Protein AF-A0A075I6C5-F1 (afdb_monomer_lite)

Foldseek 3Di:
DDDWDFPWKWAAPPPADPVDGPDDTDTDDDDDPPGDIDTHTPPCPPPFAPQDDDDDPDPVCVVVVVVVSVVVVVVQWAAAPDQFAAEEERHSVLSVVLVVVCVVVVGDYNTGYYAEADLVNLVVLLVSCVVPVLGSEYQYEPYHHDPNNVVSCVVSVHYYQYDPDSVCSVVVSVVVVVVVVVVVVVVVVVPDQKDWDKDFDPPQWPAPPPPTDTDIDTPDIDDDFQDWDDDPVRHIDPHTDDDDPPPDD

Sequence (249 aa):
MIVTKPKALLLPKDLDEMRDPRDKFKPVEHIQAAAGVKIASPDLEGVLPGSTLYATSDNSEIEGFKKSIEDEMQSVFINTETNGVILKCDAIGSLEALTEMLRRQQIPISKADIGHVTRRDVLEAIALKENDRHLGVILAFNVKVLQDAETEAEDNHIRIFNDKIIYSLIDTYTQWVEDDKVGEENSILAELTPVCKFTFLKGFIFRNNNPAVFGIRVDVGNLRQKVPFMNKIGKKLVLYINCNMMAKQ

InterPro domains:
  IPR009000 Translation protein, beta-barrel domain superfamily [SSF50447] (2-55)
  IPR015760 Translation initiation factor IF- 2 [PTHR43381] (2-231)
  IPR023115 Translation initiation factor IF- 2, domain 3 [PF11987] (66-173)
  IPR029459 Elongation factor Tu-type domain [PF14578] (197-237)
  IPR036925 Translation initiation factor IF-2, domain 3 superfamily [G3DSA:3.40.50.10050] (80-188)
  IPR036925 Translation initiation factor IF-2, domain 3 superfamily [SSF52156] (62-179)

Organism: NCBI:txid1456355

pLDDT: mean 86.98, std 11.53, range [29.39, 98.12]

Secondary structure (DSSP, 8-state):
------SEEEEPPTT--SSS-SSPPEEES---SS---EEE-S--TTPPTT------S-GGGHHHHHHHHHHHHHHH-EE-SSS-EEEEESSHHHHHHHHHHHHHTT--EEEEEES-B-HHHHHHHHHHHHH-TTTS-EEEES-PBPHHHHHHHHHTT--EEEESSHHHHHHHHHHHHHHHHHHHHHHHHHHSPPPEEEEEEEEEEEESSSS-EEEEEEEEE-PPTT--EE-TT--EE------------

Radius of gyration: 31.9 Å; chains: 1; bounding box: 67×30×97 Å

Structure (mmCIF, N/CA/C/O backbone):
data_AF-A0A075I6C5-F1
#
_entry.id   AF-A0A075I6C5-F1
#
loop_
_atom_site.group_PDB
_atom_site.id
_atom_site.type_symbol
_atom_site.label_atom_id
_atom_site.label_alt_id
_atom_site.label_comp_id
_atom_site.label_asym_id
_atom_site.label_entity_id
_atom_site.label_seq_id
_atom_site.pdbx_PDB_ins_code
_atom_site.Cartn_x
_atom_site.Cartn_y
_atom_site.Cartn_z
_atom_site.occupancy
_atom_site.B_iso_or_equiv
_atom_site.auth_seq_id
_atom_site.auth_comp_id
_atom_site.auth_asym_id
_atom_site.auth_atom_id
_atom_site.pdbx_PDB_model_num
ATOM 1 N N . MET A 1 1 ? -1.233 -3.399 22.121 1.00 79.00 1 MET A N 1
ATOM 2 C CA . MET A 1 1 ? -2.612 -3.859 22.397 1.00 79.00 1 MET A CA 1
ATOM 3 C C . MET A 1 1 ? -3.247 -2.996 23.467 1.00 79.00 1 MET A C 1
ATOM 5 O O . MET A 1 1 ? -2.561 -2.648 24.419 1.00 79.00 1 MET A O 1
ATOM 9 N N . ILE A 1 2 ? -4.528 -2.663 23.313 1.00 87.81 2 ILE A N 1
ATOM 10 C CA . ILE A 1 2 ? -5.237 -1.727 24.193 1.00 87.81 2 ILE A CA 1
ATOM 11 C C . ILE A 1 2 ? -6.376 -2.467 24.889 1.00 87.81 2 ILE A C 1
ATOM 13 O O . ILE A 1 2 ? -7.172 -3.136 24.237 1.00 87.81 2 ILE A O 1
ATOM 17 N N . VAL A 1 3 ? -6.445 -2.341 26.214 1.00 90.94 3 VAL A N 1
ATOM 18 C CA . VAL A 1 3 ? -7.562 -2.820 27.036 1.00 90.94 3 VAL A CA 1
ATOM 19 C C . VAL A 1 3 ? -8.165 -1.598 27.707 1.00 90.94 3 VAL A C 1
ATOM 21 O O . VAL A 1 3 ? -7.470 -0.873 28.411 1.00 90.94 3 VAL A O 1
ATOM 24 N N . THR A 1 4 ? -9.448 -1.348 27.470 1.00 92.00 4 THR A N 1
ATOM 25 C CA . THR A 1 4 ? -10.131 -0.162 27.991 1.00 92.00 4 THR A CA 1
ATOM 26 C C . THR A 1 4 ? -11.578 -0.486 28.329 1.00 92.00 4 THR A C 1
ATOM 28 O O . THR A 1 4 ? -12.160 -1.432 27.797 1.00 92.00 4 THR A O 1
ATOM 31 N N . LYS A 1 5 ? -12.165 0.307 29.227 1.00 91.00 5 LYS A N 1
ATOM 32 C CA . LYS A 1 5 ? -13.579 0.209 29.582 1.00 91.00 5 LYS A CA 1
ATOM 33 C C . LYS A 1 5 ? -14.351 1.314 28.856 1.00 91.00 5 LYS A C 1
ATOM 35 O O . LYS A 1 5 ? -14.083 2.484 29.137 1.00 91.00 5 LYS A O 1
ATOM 40 N N . PRO A 1 6 ? -15.322 0.978 27.985 1.00 91.94 6 PRO A N 1
ATOM 41 C CA . PRO A 1 6 ? -16.057 1.980 27.225 1.00 91.94 6 PRO A CA 1
ATOM 42 C C . PRO A 1 6 ? -16.807 2.929 28.166 1.00 91.94 6 PRO A C 1
ATOM 44 O O . PRO A 1 6 ? -17.457 2.494 29.118 1.00 91.94 6 PRO A O 1
ATOM 47 N N . LYS A 1 7 ? -16.728 4.235 27.892 1.00 93.81 7 LYS A N 1
ATOM 48 C CA . LYS A 1 7 ? -17.488 5.267 28.617 1.00 93.81 7 LYS A CA 1
ATOM 49 C C . LYS A 1 7 ? -18.897 5.433 28.066 1.00 93.81 7 LYS A C 1
ATOM 51 O O . LYS A 1 7 ? -19.808 5.745 28.824 1.00 93.81 7 LYS A O 1
ATOM 56 N N . ALA A 1 8 ? -19.067 5.261 26.759 1.00 94.31 8 ALA A N 1
ATOM 57 C CA . ALA A 1 8 ? -20.371 5.303 26.115 1.00 94.31 8 ALA A CA 1
ATOM 58 C C . ALA A 1 8 ? -20.397 4.430 24.860 1.00 94.31 8 ALA A C 1
ATOM 60 O O . ALA A 1 8 ? -19.406 4.337 24.129 1.00 94.31 8 ALA A O 1
ATOM 61 N N . LEU A 1 9 ? -21.566 3.852 24.601 1.00 93.88 9 LEU A N 1
ATOM 62 C CA . LEU A 1 9 ? -21.918 3.214 23.342 1.00 93.88 9 LEU A CA 1
ATOM 63 C C . LEU A 1 9 ? -22.941 4.105 22.643 1.00 93.88 9 LEU A C 1
ATOM 65 O O . LEU A 1 9 ? -23.921 4.523 23.258 1.00 93.88 9 LEU A O 1
ATOM 69 N N . LEU A 1 10 ? -22.688 4.438 21.384 1.00 93.44 10 LEU A N 1
ATOM 70 C CA . LEU A 1 10 ? -23.467 5.402 20.620 1.00 93.44 10 LEU A CA 1
ATOM 71 C C . LEU A 1 10 ? -23.978 4.743 19.333 1.00 93.44 10 LEU A C 1
ATOM 73 O O . LEU A 1 10 ? -23.180 4.227 18.548 1.00 93.44 10 LEU A O 1
ATOM 77 N N . LEU A 1 11 ? -25.289 4.796 19.102 1.00 91.44 11 LEU A N 1
ATOM 78 C CA . LEU A 1 11 ? -25.923 4.320 17.869 1.00 91.44 11 LEU A CA 1
ATOM 79 C C . LEU A 1 11 ? -26.377 5.492 16.994 1.00 91.44 11 LEU A C 1
ATOM 81 O O . LEU A 1 11 ? -26.775 6.534 17.535 1.00 91.44 11 LEU A O 1
ATOM 85 N N . PRO A 1 12 ? -26.308 5.358 15.655 1.00 89.56 12 PRO A N 1
ATOM 86 C CA . PRO A 1 12 ? -26.965 6.311 14.773 1.00 89.56 12 PRO A CA 1
ATOM 87 C C . PRO A 1 12 ? -28.477 6.275 15.023 1.00 89.56 12 PRO A C 1
ATOM 89 O O . PRO A 1 12 ? -29.015 5.341 15.624 1.00 89.56 12 PRO A O 1
ATOM 92 N N . LYS A 1 13 ? -29.178 7.317 14.585 1.00 84.75 13 LYS A N 1
ATOM 93 C CA . LYS A 1 13 ? -30.639 7.294 14.578 1.00 84.75 13 LYS A CA 1
ATOM 94 C C . LYS A 1 13 ? -31.121 6.229 13.586 1.00 84.75 13 LYS A C 1
ATOM 96 O O . LYS A 1 13 ? -30.426 5.903 12.628 1.00 84.75 13 LYS A O 1
ATOM 101 N N . ASP A 1 14 ? -32.320 5.705 13.805 1.00 81.25 14 ASP A N 1
ATOM 102 C CA . ASP A 1 14 ? -32.928 4.767 12.865 1.00 81.25 14 ASP A CA 1
ATOM 103 C C . ASP A 1 14 ? -32.955 5.374 11.455 1.00 81.25 14 ASP A C 1
ATOM 105 O O . ASP A 1 14 ? -33.349 6.531 11.284 1.00 81.25 14 ASP A O 1
ATOM 109 N N . LEU A 1 15 ? -32.555 4.571 10.463 1.00 82.12 15 LEU A N 1
ATOM 110 C CA . LEU A 1 15 ? -32.432 4.941 9.045 1.00 82.12 15 LEU A CA 1
ATOM 111 C C . LEU A 1 15 ? -31.292 5.922 8.701 1.00 82.12 15 LEU A C 1
ATOM 113 O O . LEU A 1 15 ? -31.167 6.280 7.530 1.00 82.12 15 LEU A O 1
ATOM 117 N N . ASP A 1 16 ? -30.455 6.323 9.664 1.00 82.56 16 ASP A N 1
ATOM 118 C CA . ASP A 1 16 ? -29.224 7.078 9.398 1.00 82.56 16 ASP A CA 1
ATOM 119 C C . ASP A 1 16 ? -28.037 6.140 9.128 1.00 82.56 16 ASP A C 1
ATOM 121 O O . ASP A 1 16 ? -27.910 5.062 9.716 1.00 82.56 16 ASP A O 1
ATOM 125 N N . GLU A 1 17 ? -27.145 6.568 8.235 1.00 79.88 17 GLU A N 1
ATOM 126 C CA . GLU A 1 17 ? -25.920 5.845 7.887 1.00 79.88 17 GLU A CA 1
ATOM 127 C C . GLU A 1 17 ? -24.750 6.329 8.767 1.00 79.88 17 GLU A C 1
ATOM 129 O O . GLU A 1 17 ? -24.693 7.486 9.180 1.00 79.88 17 GLU A O 1
ATOM 134 N N . MET A 1 18 ? -23.826 5.431 9.126 1.00 80.69 18 MET A N 1
ATOM 135 C CA . MET A 1 18 ? -22.773 5.736 10.106 1.00 80.69 18 MET A CA 1
ATOM 136 C C . MET A 1 18 ? -21.699 6.713 9.613 1.00 80.69 18 MET A C 1
ATOM 138 O O . MET A 1 18 ? -21.102 7.413 10.434 1.00 80.69 18 MET A O 1
ATOM 142 N N . ARG A 1 19 ? -21.390 6.704 8.315 1.00 79.44 19 ARG A N 1
ATOM 143 C CA . ARG A 1 19 ? -20.361 7.527 7.666 1.00 79.44 19 ARG A CA 1
ATOM 144 C C . ARG A 1 19 ? -20.886 8.913 7.296 1.00 79.44 19 ARG A C 1
ATOM 146 O O . ARG A 1 19 ? -20.086 9.843 7.274 1.00 79.44 19 ARG A O 1
ATOM 153 N N . ASP A 1 20 ? -22.190 9.056 7.063 1.00 78.25 20 ASP A N 1
ATOM 154 C CA . ASP A 1 20 ? -22.864 10.343 6.825 1.00 78.25 20 ASP A CA 1
ATOM 155 C C . ASP A 1 20 ? -24.097 10.540 7.737 1.00 78.25 20 ASP A C 1
ATOM 157 O O . ASP A 1 20 ? -25.245 10.516 7.276 1.00 78.25 20 ASP A O 1
ATOM 161 N N . PRO A 1 21 ? -23.886 10.698 9.059 1.00 76.62 21 PRO A N 1
ATOM 162 C CA . PRO A 1 21 ? -24.973 10.851 10.015 1.00 76.62 21 PRO A CA 1
ATOM 163 C C . PRO A 1 21 ? -25.616 12.234 9.872 1.00 76.62 21 PRO A C 1
ATOM 165 O O . PRO A 1 21 ? -24.959 13.265 10.041 1.00 76.62 21 PRO A O 1
ATOM 168 N N . ARG A 1 22 ? -26.925 12.266 9.607 1.00 79.31 22 ARG A N 1
ATOM 169 C CA . ARG A 1 22 ? -27.696 13.515 9.499 1.00 79.31 22 ARG A CA 1
ATOM 170 C C . ARG A 1 22 ? -28.111 14.035 10.867 1.00 79.31 22 ARG A C 1
ATOM 172 O O . ARG A 1 22 ? -28.232 15.244 11.062 1.00 79.31 22 ARG A O 1
ATOM 179 N N . ASP A 1 23 ? -28.318 13.125 11.813 1.00 84.62 23 ASP A N 1
ATOM 180 C CA . ASP A 1 23 ? -28.691 13.409 13.189 1.00 84.62 23 ASP A CA 1
ATOM 181 C C . ASP A 1 23 ? -27.589 13.018 14.191 1.00 84.62 23 ASP A C 1
ATOM 183 O O . ASP A 1 23 ? -26.623 12.309 13.903 1.00 84.62 23 ASP A O 1
ATOM 187 N N . LYS A 1 24 ? -27.733 13.495 15.434 1.00 85.19 24 LYS A N 1
ATOM 188 C CA . LYS A 1 24 ? -26.818 13.137 16.526 1.00 85.19 24 LYS A CA 1
ATOM 189 C C . LYS A 1 24 ? -26.982 11.668 16.920 1.00 85.19 24 LYS A C 1
ATOM 191 O O . LYS A 1 24 ? -28.100 11.184 17.091 1.00 85.19 24 LYS A O 1
ATOM 196 N N . PHE A 1 25 ? -25.855 11.010 17.191 1.00 90.44 25 PHE A N 1
ATOM 197 C CA . PHE A 1 25 ? -25.841 9.674 17.781 1.00 90.44 25 PHE A CA 1
ATOM 198 C C . PHE A 1 25 ? -26.495 9.663 19.167 1.00 90.44 25 PHE A C 1
ATOM 200 O O . PHE A 1 25 ? -26.331 10.601 19.955 1.00 90.44 25 PHE A O 1
ATOM 207 N N . LYS A 1 26 ? -27.195 8.571 19.480 1.00 90.56 26 LYS A N 1
ATOM 208 C CA . LYS A 1 26 ? -27.873 8.363 20.762 1.00 90.56 26 LYS A CA 1
ATOM 209 C C . LYS A 1 26 ? -27.086 7.392 21.645 1.00 90.56 26 LYS A C 1
ATOM 211 O O . LYS A 1 26 ? -26.677 6.341 21.148 1.00 90.56 26 LYS A O 1
ATOM 216 N N . PRO A 1 27 ? -26.881 7.709 22.935 1.00 93.94 27 PRO A N 1
ATOM 217 C CA . PRO A 1 27 ? -26.277 6.777 23.872 1.00 93.94 27 PRO A CA 1
ATOM 218 C C . PRO A 1 27 ? -27.220 5.618 24.191 1.00 93.94 27 PRO A C 1
ATOM 220 O O . PRO A 1 27 ? -28.424 5.816 24.349 1.00 93.94 27 PRO A O 1
ATOM 223 N N . VAL A 1 28 ? -26.649 4.423 24.303 1.00 93.81 28 VAL A N 1
ATOM 224 C CA . VAL A 1 28 ? -27.353 3.186 24.657 1.00 93.81 28 VAL A CA 1
ATOM 225 C C . VAL A 1 28 ? -26.566 2.395 25.700 1.00 93.81 28 VAL A C 1
ATOM 227 O O . VAL A 1 28 ? -25.344 2.511 25.785 1.00 93.81 28 VAL A O 1
ATOM 230 N N . GLU A 1 29 ? -27.270 1.593 26.500 1.00 91.81 29 GLU A N 1
ATOM 231 C CA . GLU A 1 29 ? -26.651 0.768 27.550 1.00 91.81 29 GLU A CA 1
ATOM 232 C C . GLU A 1 29 ? -26.092 -0.553 27.015 1.00 91.81 29 GLU A C 1
ATOM 234 O O . GLU A 1 29 ? -25.057 -1.026 27.477 1.00 91.81 29 GLU A O 1
ATOM 239 N N . HIS A 1 30 ? -26.768 -1.150 26.035 1.00 91.25 30 HIS A N 1
ATOM 240 C CA . HIS A 1 30 ? -26.375 -2.409 25.414 1.00 91.25 30 HIS A CA 1
ATOM 241 C C . HIS A 1 30 ? -26.725 -2.399 23.927 1.00 91.25 30 HIS A C 1
ATOM 243 O O . HIS A 1 30 ? -27.570 -1.627 23.473 1.00 91.25 30 HIS A O 1
ATOM 249 N N . ILE A 1 31 ? -26.048 -3.257 23.168 1.00 91.69 31 ILE A N 1
ATOM 250 C CA . ILE A 1 31 ? -26.208 -3.399 21.721 1.00 91.69 31 ILE A CA 1
ATOM 251 C C . ILE A 1 31 ? -26.228 -4.890 21.404 1.00 91.69 31 ILE A C 1
ATOM 253 O O . ILE A 1 31 ? -25.501 -5.666 22.022 1.00 91.69 31 ILE A O 1
ATOM 257 N N . GLN A 1 32 ? -27.063 -5.289 20.449 1.00 90.69 32 GLN A N 1
ATOM 258 C CA . GLN A 1 32 ? -27.105 -6.650 19.921 1.00 90.69 32 GLN A CA 1
ATOM 259 C C . GLN A 1 32 ? -26.624 -6.654 18.471 1.00 90.69 32 GLN A C 1
ATOM 261 O O . GLN A 1 32 ? -26.883 -5.713 17.722 1.00 90.69 32 GLN A O 1
ATOM 266 N N . ALA A 1 33 ? -25.907 -7.707 18.081 1.00 91.12 33 ALA A N 1
ATOM 267 C CA . ALA A 1 33 ? -25.478 -7.885 16.700 1.00 91.12 33 ALA A CA 1
ATOM 268 C C . ALA A 1 33 ? -26.679 -8.228 15.788 1.00 91.12 33 ALA A C 1
ATOM 270 O O . ALA A 1 33 ? -27.602 -8.915 16.217 1.00 91.12 33 ALA A O 1
ATOM 271 N N . ALA A 1 34 ? -26.694 -7.819 14.517 1.00 89.88 34 ALA A N 1
ATOM 272 C CA . ALA A 1 34 ? -25.708 -6.974 13.838 1.00 89.88 34 ALA A CA 1
ATOM 273 C C . ALA A 1 34 ? -26.008 -5.480 14.049 1.00 89.88 34 ALA A C 1
ATOM 275 O O . ALA A 1 34 ? -27.130 -5.033 13.823 1.00 89.88 34 ALA A O 1
ATOM 276 N N . ALA A 1 35 ? -24.997 -4.704 14.443 1.00 86.62 35 ALA A N 1
ATOM 277 C CA . ALA A 1 35 ? -25.136 -3.268 14.652 1.00 86.62 35 ALA A CA 1
ATOM 278 C C . ALA A 1 35 ? -23.821 -2.538 14.373 1.00 86.62 35 ALA A C 1
ATOM 280 O O . ALA A 1 35 ? -22.740 -3.018 14.711 1.00 86.62 35 ALA A O 1
ATOM 281 N N . GLY A 1 36 ? -23.935 -1.347 13.792 1.00 88.50 36 GLY A N 1
ATOM 282 C CA . GLY A 1 36 ? -22.842 -0.394 13.709 1.00 88.50 36 GLY A CA 1
ATOM 283 C C . GLY A 1 36 ? -22.821 0.492 14.953 1.00 88.50 36 GLY A C 1
ATOM 284 O O . GLY A 1 36 ? -23.781 1.215 15.214 1.00 88.50 36 GLY A O 1
ATOM 285 N N . VAL A 1 37 ? -21.741 0.432 15.732 1.00 91.44 37 VAL A N 1
ATOM 286 C CA . VAL A 1 37 ? -21.608 1.150 17.007 1.00 91.44 37 VAL A CA 1
ATOM 287 C C . VAL A 1 37 ? -20.432 2.112 16.983 1.00 91.44 37 VAL A C 1
ATOM 289 O O . VAL A 1 37 ? -19.337 1.772 16.540 1.00 91.44 37 VAL A O 1
ATOM 292 N N . LYS A 1 38 ? -20.636 3.309 17.533 1.00 91.88 38 LYS A N 1
ATOM 293 C CA . LYS A 1 38 ? -19.549 4.212 17.901 1.00 91.88 38 LYS A CA 1
ATOM 294 C C . LYS A 1 38 ? -19.238 4.050 19.389 1.00 91.88 38 LYS A C 1
ATOM 296 O O . LYS A 1 38 ? -20.081 4.317 20.242 1.00 91.88 38 LYS A O 1
ATOM 301 N N . ILE A 1 39 ? -18.019 3.621 19.698 1.00 92.56 39 ILE A N 1
ATOM 302 C CA . ILE A 1 39 ? -17.545 3.418 21.072 1.00 92.56 39 ILE A CA 1
ATOM 303 C C . ILE A 1 39 ? -16.709 4.629 21.481 1.00 92.56 39 ILE A C 1
ATOM 305 O O . ILE A 1 39 ? -15.754 4.987 20.796 1.00 92.56 39 ILE A O 1
ATOM 309 N N . ALA A 1 40 ? -17.067 5.267 22.593 1.00 92.50 40 ALA A N 1
ATOM 310 C CA . ALA A 1 40 ? -16.297 6.365 23.165 1.00 92.50 40 ALA A CA 1
ATOM 311 C C . ALA A 1 40 ? -15.576 5.888 24.430 1.00 92.50 40 ALA A C 1
ATOM 313 O O . ALA A 1 40 ? -16.218 5.470 25.396 1.00 92.50 40 ALA A O 1
ATOM 314 N N . SER A 1 41 ? -14.247 5.971 24.436 1.00 92.44 41 SER A N 1
ATOM 315 C CA . SER A 1 41 ? -13.392 5.580 25.560 1.00 92.44 41 SER A CA 1
ATOM 316 C C . SER A 1 41 ? -12.122 6.438 25.579 1.00 92.44 41 SER A C 1
ATOM 318 O O . SER A 1 41 ? -11.706 6.894 24.511 1.00 92.44 41 SER A O 1
ATOM 320 N N . PRO A 1 42 ? -11.505 6.697 26.747 1.00 88.00 42 PRO A N 1
ATOM 321 C CA . PRO A 1 42 ? -10.134 7.187 26.785 1.00 88.00 42 PRO A CA 1
ATOM 322 C C . PRO A 1 42 ? -9.181 6.107 26.252 1.00 88.00 42 PRO A C 1
ATOM 324 O O . PRO A 1 42 ? -9.536 4.926 26.194 1.00 88.00 42 PRO A O 1
ATOM 327 N N . ASP A 1 43 ? -7.973 6.534 25.891 1.00 86.31 43 ASP A N 1
ATOM 328 C CA . ASP A 1 43 ? -6.850 5.647 25.570 1.00 86.31 43 ASP A CA 1
ATOM 329 C C . ASP A 1 43 ? -7.073 4.765 24.328 1.00 86.31 43 ASP A C 1
ATOM 331 O O . ASP A 1 43 ? -6.554 3.659 24.241 1.00 86.31 43 ASP A O 1
ATOM 335 N N . LEU A 1 44 ? -7.842 5.254 23.348 1.00 88.31 44 LEU A N 1
ATOM 336 C CA . LEU A 1 44 ? -8.000 4.616 22.029 1.00 88.31 44 LEU A CA 1
ATOM 337 C C . LEU A 1 44 ? -6.951 5.090 21.004 1.00 88.31 44 LEU A C 1
ATOM 339 O O . LEU A 1 44 ? -7.050 4.775 19.818 1.00 88.31 44 LEU A O 1
ATOM 343 N N . GLU A 1 45 ? -5.960 5.869 21.438 1.00 86.06 45 GLU A N 1
ATOM 344 C CA . GLU A 1 45 ? -4.855 6.291 20.579 1.00 86.06 45 GLU A CA 1
ATOM 345 C C . GLU A 1 45 ? -4.032 5.075 20.141 1.00 86.06 45 GLU A C 1
ATOM 347 O O . GLU A 1 45 ? -3.649 4.239 20.956 1.00 86.06 45 GLU A O 1
ATOM 352 N N . GLY A 1 46 ? -3.773 4.964 18.837 1.00 84.69 46 GLY A N 1
ATOM 353 C CA . GLY A 1 46 ? -3.031 3.839 18.263 1.00 84.69 46 GLY A CA 1
ATOM 354 C C . GLY A 1 46 ? -3.872 2.603 17.920 1.00 84.69 46 GLY A C 1
ATOM 355 O O . GLY A 1 46 ? -3.303 1.621 17.448 1.00 84.69 46 GLY A O 1
ATOM 356 N N . VAL A 1 47 ? -5.203 2.623 18.100 1.00 88.94 47 VAL A N 1
ATOM 357 C CA . VAL A 1 47 ? -6.076 1.595 17.499 1.00 88.94 47 VAL A CA 1
ATOM 358 C C . VAL A 1 47 ? -6.029 1.726 15.978 1.00 88.94 47 VAL A C 1
ATOM 360 O O . VAL A 1 47 ? -6.253 2.810 15.437 1.00 88.94 47 VAL A O 1
ATOM 363 N N . LEU A 1 48 ? -5.767 0.616 15.289 1.00 88.06 48 LEU A N 1
ATOM 364 C CA . LEU A 1 48 ? -5.698 0.589 13.833 1.00 88.06 48 LEU A CA 1
ATOM 365 C C . LEU A 1 48 ? -7.084 0.302 13.234 1.00 88.06 48 LEU A C 1
ATOM 367 O O . LEU A 1 48 ? -7.821 -0.549 13.742 1.00 88.06 48 LEU A O 1
ATOM 371 N N . PRO A 1 49 ? -7.474 0.981 12.143 1.00 89.44 49 PRO A N 1
ATOM 372 C CA . PRO A 1 49 ? -8.709 0.646 11.452 1.00 89.44 49 PRO A CA 1
ATOM 373 C C . PRO A 1 49 ? -8.675 -0.800 10.941 1.00 89.44 49 PRO A C 1
ATOM 375 O O . PRO A 1 49 ? -7.709 -1.226 10.307 1.00 89.44 49 PRO A O 1
ATOM 378 N N . GLY A 1 50 ? -9.751 -1.542 11.207 1.00 88.44 50 GLY A N 1
ATOM 379 C CA . GLY A 1 50 ? -9.856 -2.970 10.893 1.00 88.44 50 GLY A CA 1
ATOM 380 C C . GLY A 1 50 ? -9.394 -3.907 12.012 1.00 88.44 50 GLY A C 1
ATOM 381 O O . GLY A 1 50 ? -9.510 -5.111 11.842 1.00 88.44 50 GLY A O 1
ATOM 382 N N . SER A 1 51 ? -8.917 -3.396 13.156 1.00 89.50 51 SER A N 1
ATOM 383 C CA . SER A 1 51 ? -8.597 -4.248 14.307 1.00 89.50 51 SER A CA 1
ATOM 384 C C . SER A 1 51 ? -9.838 -4.934 14.885 1.00 89.50 51 SER A C 1
ATOM 386 O O . SER A 1 51 ? -10.895 -4.314 15.042 1.00 89.50 51 SER A O 1
ATOM 388 N N . THR A 1 52 ? -9.670 -6.192 15.283 1.00 90.00 52 THR A N 1
ATOM 389 C CA . THR A 1 52 ? -10.699 -6.992 15.952 1.00 90.00 52 THR A CA 1
ATOM 390 C C . THR A 1 52 ? -10.990 -6.466 17.359 1.00 90.00 52 THR A C 1
ATOM 392 O O . THR A 1 52 ? -10.084 -6.127 18.124 1.00 90.00 52 THR A O 1
ATOM 395 N N . LEU A 1 53 ? -12.275 -6.407 17.713 1.00 91.50 53 LEU A N 1
ATOM 396 C CA . LEU A 1 53 ? -12.757 -5.968 19.020 1.00 91.50 53 LEU A CA 1
ATOM 397 C C . LEU A 1 53 ? -13.371 -7.150 19.777 1.00 91.50 53 LEU A C 1
ATOM 399 O O . LEU A 1 53 ? -14.342 -7.744 19.314 1.00 91.50 53 LEU A O 1
ATOM 403 N N . TYR A 1 54 ? -12.861 -7.422 20.978 1.00 92.62 54 TYR A N 1
ATOM 404 C CA . TYR A 1 54 ? -13.458 -8.365 21.926 1.00 92.62 54 TYR A CA 1
ATOM 405 C C . TYR A 1 54 ? -14.067 -7.617 23.114 1.00 92.62 54 TYR A C 1
ATOM 407 O O . TYR A 1 54 ? -13.552 -6.585 23.547 1.00 92.62 54 TYR A O 1
ATOM 415 N N . ALA A 1 55 ? -15.158 -8.152 23.659 1.00 92.06 55 ALA A N 1
ATOM 416 C CA . ALA A 1 55 ? -15.794 -7.654 24.872 1.00 92.06 55 ALA A CA 1
ATOM 417 C C . ALA A 1 55 ? -15.916 -8.797 25.881 1.00 92.06 55 ALA A C 1
ATOM 419 O O . ALA A 1 55 ? -16.394 -9.874 25.536 1.00 92.06 55 ALA A O 1
ATOM 420 N N . THR A 1 56 ? -15.508 -8.553 27.126 1.00 92.69 56 THR A N 1
ATOM 421 C CA . THR A 1 56 ? -15.667 -9.507 28.228 1.00 92.69 56 THR A CA 1
ATOM 422 C C . THR A 1 56 ? -15.947 -8.785 29.541 1.00 92.69 56 THR A C 1
ATOM 424 O O . THR A 1 56 ? -15.535 -7.639 29.742 1.00 92.69 56 THR A O 1
ATOM 427 N N . SER A 1 57 ? -16.686 -9.457 30.422 1.00 91.69 57 SER A N 1
ATOM 428 C CA . SER A 1 57 ? -16.867 -9.072 31.822 1.00 91.69 57 SER A CA 1
ATOM 429 C C . SER A 1 57 ? -15.887 -9.774 32.766 1.00 91.69 57 SER A C 1
ATOM 431 O O . SER A 1 57 ? -15.813 -9.389 33.932 1.00 91.69 57 SER A O 1
ATOM 433 N N . ASP A 1 58 ? -15.167 -10.797 32.294 1.00 94.06 58 ASP A N 1
ATOM 434 C CA . ASP A 1 58 ? -14.189 -11.542 33.082 1.00 94.06 58 ASP A CA 1
ATOM 435 C C . ASP A 1 58 ? -12.760 -11.116 32.724 1.00 94.06 58 ASP A C 1
ATOM 437 O O . ASP A 1 58 ? -12.282 -11.276 31.600 1.00 94.06 58 ASP A O 1
ATOM 441 N N . ASN A 1 59 ? -12.043 -10.603 33.723 1.00 91.12 59 ASN A N 1
ATOM 442 C CA . ASN A 1 59 ? -10.654 -10.195 33.558 1.00 91.12 59 ASN A CA 1
ATOM 443 C C . ASN A 1 59 ? -9.715 -11.375 33.263 1.00 91.12 59 ASN A C 1
ATOM 445 O O . ASN A 1 59 ? -8.630 -11.150 32.728 1.00 91.12 59 ASN A O 1
ATOM 449 N N . SER A 1 60 ? -10.102 -12.609 33.603 1.00 93.31 60 SER A N 1
ATOM 450 C CA . SER A 1 60 ? -9.283 -13.799 33.352 1.00 93.31 60 SER A CA 1
ATOM 451 C C . SER A 1 60 ? -9.154 -14.128 31.857 1.00 93.31 60 SER A C 1
ATOM 453 O O . SER A 1 60 ? -8.123 -14.641 31.423 1.00 93.31 60 SER A O 1
ATOM 455 N N . GLU A 1 61 ? -10.149 -13.750 31.047 1.00 93.62 61 GLU A N 1
ATOM 456 C CA . GLU A 1 61 ? -10.186 -14.012 29.602 1.00 93.62 61 GLU A CA 1
ATOM 457 C C . GLU A 1 61 ? -9.339 -13.025 28.785 1.00 93.62 61 GLU A C 1
ATOM 459 O O . GLU A 1 61 ? -8.987 -13.302 27.637 1.00 93.62 61 GLU A O 1
ATOM 464 N N . ILE A 1 62 ? -8.979 -11.877 29.372 1.00 92.12 62 ILE A N 1
ATOM 465 C CA . ILE A 1 62 ? -8.273 -10.784 28.685 1.00 92.12 62 ILE A CA 1
ATOM 466 C C . ILE A 1 62 ? -6.968 -11.271 28.052 1.00 92.12 62 ILE A C 1
ATOM 468 O O . ILE A 1 62 ? -6.669 -10.911 26.915 1.00 92.12 62 ILE A O 1
ATOM 472 N N . GLU A 1 63 ? -6.193 -12.095 28.758 1.00 92.56 63 GLU A N 1
ATOM 473 C CA . GLU A 1 63 ? -4.928 -12.620 28.229 1.00 92.56 63 GLU A CA 1
ATOM 474 C C . GLU A 1 63 ? -5.143 -13.582 27.051 1.00 92.56 63 GLU A C 1
ATOM 476 O O . GLU A 1 63 ? -4.353 -13.588 26.107 1.00 92.56 63 GLU A O 1
ATOM 481 N N . GLY A 1 64 ? -6.248 -14.333 27.050 1.00 93.88 64 GLY A N 1
ATOM 482 C CA . GLY A 1 64 ? -6.636 -15.176 25.920 1.00 93.88 64 GLY A CA 1
ATOM 483 C C . GLY A 1 64 ? -6.929 -14.347 24.670 1.00 93.88 64 GLY A C 1
ATOM 484 O O . GLY A 1 64 ? -6.340 -14.592 23.618 1.00 93.88 64 GLY A O 1
ATOM 485 N N . PHE A 1 65 ? -7.764 -13.310 24.798 1.00 93.31 65 PHE A N 1
ATOM 486 C CA . PHE A 1 65 ? -8.073 -12.411 23.680 1.00 93.31 65 PHE A CA 1
ATOM 487 C C . PHE A 1 65 ? -6.857 -11.628 23.194 1.00 93.31 65 PHE A C 1
ATOM 489 O O . PHE A 1 65 ? -6.731 -11.382 21.994 1.00 93.31 65 PHE A O 1
ATOM 496 N N . LYS A 1 66 ? -5.944 -11.261 24.103 1.00 90.94 66 LYS A N 1
ATOM 497 C CA . LYS A 1 66 ? -4.682 -10.624 23.722 1.00 90.94 66 LYS A CA 1
ATOM 498 C C . LYS A 1 66 ? -3.887 -11.479 22.757 1.00 90.94 66 LYS A C 1
ATOM 500 O O . LYS A 1 66 ? -3.530 -11.016 21.678 1.00 90.94 66 LYS A O 1
ATOM 505 N N . LYS A 1 67 ? -3.691 -12.742 23.120 1.00 91.44 67 LYS A N 1
ATOM 506 C CA . LYS A 1 67 ? -2.975 -13.688 22.275 1.00 91.44 67 LYS A CA 1
ATOM 507 C C . LYS A 1 67 ? -3.656 -13.876 20.918 1.00 91.44 67 LYS A C 1
ATOM 509 O O . LYS A 1 67 ? -2.984 -13.837 19.899 1.00 91.44 67 LYS A O 1
ATOM 514 N N . SER A 1 68 ? -4.984 -14.005 20.892 1.00 90.44 68 SER A N 1
ATOM 515 C CA . SER A 1 68 ? -5.724 -14.153 19.632 1.00 90.44 68 SER A CA 1
ATOM 516 C C . SER A 1 68 ? -5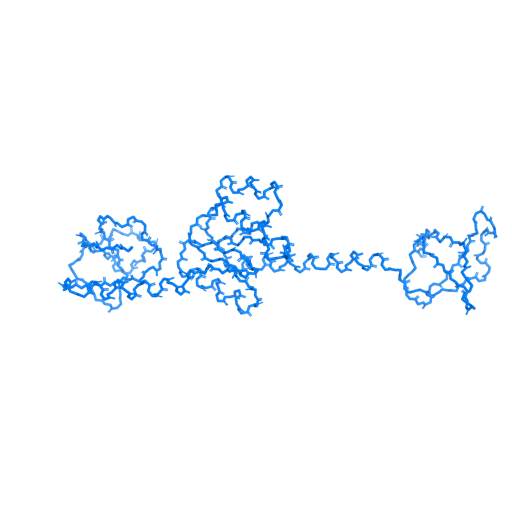.561 -12.954 18.692 1.00 90.44 68 SER A C 1
ATOM 518 O O . SER A 1 68 ? -5.390 -13.154 17.494 1.00 90.44 68 SER A O 1
ATOM 520 N N . ILE A 1 69 ? -5.581 -11.722 19.216 1.00 89.56 69 ILE A N 1
ATOM 521 C CA . ILE A 1 69 ? -5.327 -10.520 18.403 1.00 89.56 69 ILE A CA 1
ATOM 522 C C . ILE A 1 69 ? -3.876 -10.496 17.916 1.00 89.56 69 ILE A C 1
ATOM 524 O O . ILE A 1 69 ? -3.623 -10.136 16.772 1.00 89.56 69 ILE A O 1
ATOM 528 N N . GLU A 1 70 ? -2.916 -10.848 18.769 1.00 88.19 70 GLU A N 1
ATOM 529 C CA . GLU A 1 70 ? -1.501 -10.861 18.392 1.00 88.19 70 GLU A CA 1
ATOM 530 C C . GLU A 1 70 ? -1.223 -11.852 17.252 1.00 88.19 70 GLU A C 1
ATOM 532 O O . GLU A 1 70 ? -0.581 -11.477 16.269 1.00 88.19 70 GLU A O 1
ATOM 537 N N . ASP A 1 71 ? -1.779 -13.062 17.339 1.00 86.69 71 ASP A N 1
ATOM 538 C CA . ASP A 1 71 ? -1.677 -14.087 16.295 1.00 86.69 71 ASP A CA 1
ATOM 539 C C . ASP A 1 71 ? -2.296 -13.602 14.965 1.00 86.69 71 ASP A C 1
ATOM 541 O O . ASP A 1 71 ? -1.719 -13.801 13.894 1.00 86.69 71 ASP A O 1
ATOM 545 N N . GLU A 1 72 ? -3.441 -12.909 15.020 1.00 83.50 72 GLU A N 1
ATOM 546 C CA . GLU A 1 72 ? -4.089 -12.312 13.844 1.00 83.50 72 GLU A CA 1
ATOM 547 C C . GLU A 1 72 ? -3.208 -11.222 13.212 1.00 83.50 72 GLU A C 1
ATOM 549 O O . GLU A 1 72 ? -2.960 -11.241 12.005 1.00 83.50 72 GLU A O 1
ATOM 554 N N . MET A 1 73 ? -2.648 -10.318 14.022 1.00 82.50 73 MET A N 1
ATOM 555 C CA . MET A 1 73 ?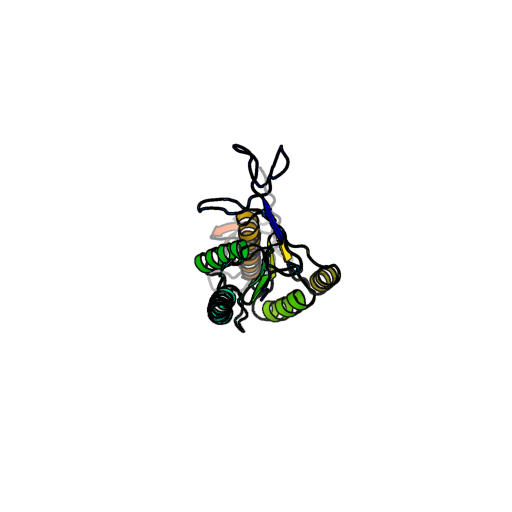 -1.783 -9.239 13.532 1.00 82.50 73 MET A CA 1
ATOM 556 C C . MET A 1 73 ? -0.507 -9.763 12.871 1.00 82.50 73 MET A C 1
ATOM 558 O O . MET A 1 73 ? -0.108 -9.233 11.835 1.00 82.50 73 MET A O 1
ATOM 562 N N . GLN A 1 74 ? 0.113 -10.822 13.398 1.00 83.12 74 GLN A N 1
ATOM 563 C CA . GLN A 1 74 ? 1.312 -11.404 12.778 1.00 83.12 74 GLN A CA 1
ATOM 564 C C . GLN A 1 74 ? 1.070 -11.914 11.353 1.00 83.12 74 GLN A C 1
ATOM 566 O O . GLN A 1 74 ? 1.998 -11.933 10.549 1.00 83.12 74 GLN A O 1
ATOM 571 N N . SER A 1 75 ? -0.161 -12.311 11.023 1.00 77.44 75 SER A N 1
ATOM 572 C CA . SER A 1 75 ? -0.499 -12.780 9.677 1.00 77.44 75 SER A CA 1
ATOM 573 C C . SER A 1 75 ? -0.659 -11.648 8.652 1.00 77.44 75 SER A C 1
ATOM 575 O O . SER A 1 75 ? -0.498 -11.877 7.451 1.00 77.44 75 SER A O 1
ATOM 577 N N . VAL A 1 76 ? -0.947 -10.432 9.128 1.00 82.56 76 VAL A N 1
ATOM 578 C CA . VAL A 1 76 ? -1.245 -9.260 8.297 1.00 82.56 76 VAL A CA 1
ATOM 579 C C . VAL A 1 76 ? 0.018 -8.471 7.953 1.00 82.56 76 VAL A C 1
ATOM 581 O O . VAL A 1 76 ? 0.196 -8.053 6.808 1.00 82.56 76 VAL A O 1
ATOM 584 N N . PHE A 1 77 ? 0.900 -8.260 8.931 1.00 86.38 77 PHE A N 1
ATOM 585 C CA . PHE A 1 77 ? 2.150 -7.535 8.717 1.00 86.38 77 PHE A CA 1
ATOM 586 C C . PHE A 1 77 ? 3.195 -8.453 8.092 1.00 86.38 77 PHE A C 1
ATOM 588 O O . PHE A 1 77 ? 3.522 -9.510 8.627 1.00 86.38 77 PHE A O 1
ATOM 595 N N . ILE A 1 78 ? 3.757 -8.029 6.964 1.00 86.25 78 ILE A N 1
ATOM 596 C CA . ILE A 1 78 ? 4.787 -8.790 6.257 1.00 86.25 78 ILE A CA 1
ATOM 597 C C . ILE A 1 78 ? 6.096 -8.035 6.405 1.00 86.25 78 ILE A C 1
ATOM 599 O O . ILE A 1 78 ? 6.173 -6.848 6.102 1.00 86.25 78 ILE A O 1
ATOM 603 N N . ASN A 1 79 ? 7.137 -8.728 6.846 1.00 85.00 79 ASN A N 1
ATOM 604 C CA . ASN A 1 79 ? 8.500 -8.230 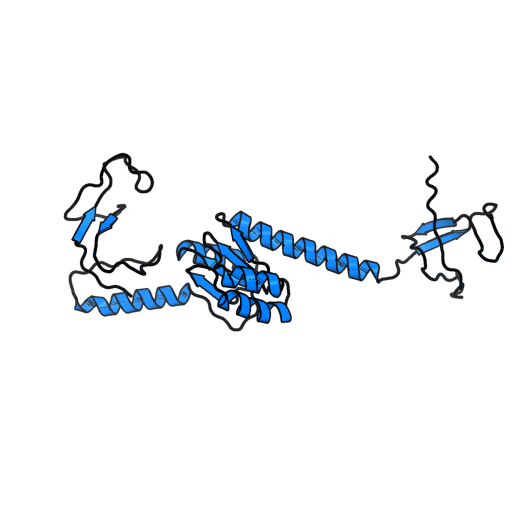6.787 1.00 85.00 79 ASN A CA 1
ATOM 605 C C . ASN A 1 79 ? 9.416 -9.409 6.467 1.00 85.00 79 ASN A C 1
ATOM 607 O O . ASN A 1 79 ? 9.648 -10.272 7.313 1.00 85.00 79 ASN A O 1
ATOM 611 N N . THR A 1 80 ? 9.863 -9.484 5.220 1.00 79.88 80 THR A N 1
ATOM 612 C CA . THR A 1 80 ? 10.633 -10.606 4.680 1.00 79.88 80 THR A CA 1
ATOM 613 C C . THR A 1 80 ? 11.948 -10.109 4.099 1.00 79.88 80 THR A C 1
ATOM 615 O O . THR A 1 80 ? 12.037 -8.991 3.604 1.00 79.88 80 THR A O 1
ATOM 618 N N . GLU A 1 81 ? 12.966 -10.967 4.096 1.00 70.69 81 GLU A N 1
ATOM 619 C CA . GLU A 1 81 ? 14.250 -10.684 3.435 1.00 70.69 81 GLU A CA 1
ATOM 620 C C . GLU A 1 81 ? 14.200 -10.933 1.914 1.00 70.69 81 GLU A C 1
ATOM 622 O O . GLU A 1 81 ? 15.221 -10.897 1.232 1.00 70.69 81 GLU A O 1
ATOM 627 N N . THR A 1 82 ? 13.019 -11.224 1.361 1.00 79.81 82 THR A N 1
ATOM 628 C CA . THR A 1 82 ? 12.851 -11.489 -0.070 1.00 79.81 82 THR A CA 1
ATOM 629 C C . THR A 1 82 ? 12.715 -10.201 -0.874 1.00 79.81 82 THR A C 1
ATOM 631 O O . THR A 1 82 ? 12.106 -9.234 -0.414 1.00 79.81 82 THR A O 1
ATOM 634 N N . ASN A 1 83 ? 13.227 -10.217 -2.108 1.00 87.00 83 ASN A N 1
ATOM 635 C CA . ASN A 1 83 ? 13.016 -9.132 -3.064 1.00 87.00 83 ASN A CA 1
ATOM 636 C C . ASN A 1 83 ? 11.527 -8.995 -3.387 1.00 87.00 83 ASN A C 1
ATOM 638 O O . ASN A 1 83 ? 10.887 -9.958 -3.809 1.00 87.00 83 ASN A O 1
ATOM 642 N N . GLY A 1 84 ? 10.990 -7.792 -3.224 1.00 93.38 84 GLY A N 1
ATOM 643 C CA . GLY A 1 84 ? 9.596 -7.498 -3.505 1.00 93.38 84 GLY A CA 1
ATOM 644 C C . GLY A 1 84 ? 9.254 -6.047 -3.225 1.00 93.38 84 GLY A C 1
ATOM 645 O O . GLY A 1 84 ? 10.061 -5.315 -2.663 1.00 93.38 84 GLY A O 1
ATOM 646 N N . VAL A 1 85 ? 8.044 -5.648 -3.599 1.00 96.25 85 VAL A N 1
ATOM 647 C CA . VAL A 1 85 ? 7.563 -4.280 -3.387 1.00 96.25 85 VAL A CA 1
ATOM 648 C C . VAL A 1 85 ? 7.336 -3.998 -1.901 1.00 96.25 85 VAL A C 1
ATOM 650 O O . VAL A 1 85 ? 7.051 -4.911 -1.116 1.00 96.25 85 VAL A O 1
ATOM 653 N N . ILE A 1 86 ? 7.440 -2.727 -1.514 1.00 97.19 86 ILE A N 1
ATOM 654 C CA . ILE A 1 86 ? 7.064 -2.255 -0.177 1.00 97.19 86 ILE A CA 1
ATOM 655 C C . ILE A 1 86 ? 5.645 -1.692 -0.239 1.00 97.19 86 ILE A C 1
ATOM 657 O O . ILE A 1 86 ? 5.356 -0.828 -1.061 1.00 97.19 86 ILE A O 1
ATOM 661 N N . LEU A 1 87 ? 4.762 -2.151 0.644 1.00 97.38 87 LEU A N 1
ATOM 662 C CA . LEU A 1 87 ? 3.357 -1.764 0.708 1.00 97.38 87 LEU A CA 1
ATOM 663 C C . LEU A 1 87 ? 3.059 -1.001 2.007 1.00 97.38 87 LEU A C 1
ATOM 665 O O . LEU A 1 87 ? 3.325 -1.498 3.103 1.00 97.38 87 LEU A O 1
ATOM 669 N N . LYS A 1 88 ? 2.469 0.193 1.888 1.00 97.38 88 LYS A N 1
ATOM 670 C CA . LYS A 1 88 ? 2.036 1.041 3.011 1.00 97.38 88 LYS A CA 1
ATOM 671 C C . LYS A 1 88 ? 0.555 1.389 2.876 1.00 97.38 8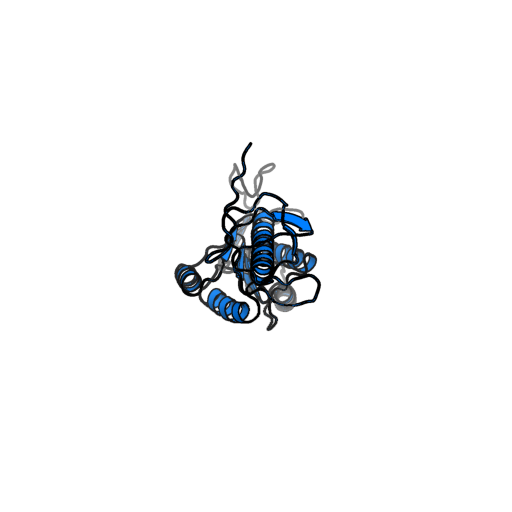8 LYS A C 1
ATOM 673 O O . LYS A 1 88 ? 0.151 1.912 1.841 1.00 97.38 88 LYS A O 1
ATOM 678 N N . CYS A 1 89 ? -0.243 1.112 3.907 1.00 96.56 89 CYS A N 1
ATOM 679 C CA . CYS A 1 89 ? -1.695 1.359 3.911 1.00 96.56 89 CYS A CA 1
ATOM 680 C C . CYS A 1 89 ? -2.159 2.121 5.160 1.00 96.56 89 CYS A C 1
ATOM 682 O O . CYS A 1 89 ? -1.428 2.237 6.139 1.00 96.56 89 CYS A O 1
ATOM 684 N N . ASP A 1 90 ? -3.389 2.631 5.151 1.00 94.56 90 ASP A N 1
ATOM 685 C CA . ASP A 1 90 ? -4.012 3.316 6.289 1.00 94.56 90 ASP A CA 1
ATOM 686 C C . ASP A 1 90 ? -4.764 2.366 7.238 1.00 94.56 90 ASP A C 1
ATOM 688 O O . ASP A 1 90 ? -4.916 2.672 8.422 1.00 94.56 90 ASP A O 1
ATOM 692 N N . ALA A 1 91 ? -5.214 1.214 6.731 1.00 92.31 91 ALA A N 1
ATOM 693 C CA . ALA A 1 91 ? -6.005 0.235 7.469 1.00 92.31 91 ALA A CA 1
ATOM 694 C C . ALA A 1 91 ? -5.541 -1.214 7.238 1.00 92.31 91 ALA A C 1
ATOM 696 O O . ALA A 1 91 ? -4.964 -1.553 6.200 1.00 92.31 91 ALA A O 1
ATOM 697 N N . ILE A 1 92 ? -5.883 -2.092 8.185 1.00 91.81 92 ILE A N 1
ATOM 698 C CA . ILE A 1 92 ? -5.631 -3.543 8.126 1.00 91.81 92 ILE A CA 1
ATOM 699 C C . ILE A 1 92 ? -6.331 -4.154 6.909 1.00 91.81 92 ILE A C 1
ATOM 701 O O . ILE A 1 92 ? -5.682 -4.768 6.070 1.00 91.81 92 ILE A O 1
ATOM 705 N N . GLY A 1 93 ? -7.629 -3.888 6.738 1.00 90.19 93 GLY A N 1
ATOM 706 C CA . GLY A 1 93 ? -8.397 -4.482 5.639 1.00 90.19 93 GLY A CA 1
ATOM 707 C C . GLY A 1 93 ? -7.905 -4.070 4.245 1.00 90.19 93 GLY A C 1
ATOM 708 O O . GLY A 1 93 ? -7.930 -4.874 3.316 1.00 90.19 93 GLY A O 1
ATOM 709 N N . SER A 1 94 ? -7.408 -2.838 4.079 1.00 93.44 94 SER A N 1
ATOM 710 C CA . SER A 1 94 ? -6.768 -2.426 2.821 1.00 93.44 94 SER A CA 1
ATOM 711 C C . SER A 1 94 ? -5.437 -3.137 2.588 1.00 93.44 94 SER A C 1
ATOM 713 O O . SER A 1 94 ? -5.151 -3.515 1.454 1.00 93.44 94 SER A O 1
ATOM 715 N N . LEU A 1 95 ? -4.649 -3.351 3.648 1.00 93.50 95 LEU A N 1
ATOM 716 C CA . LEU A 1 95 ? -3.361 -4.034 3.564 1.00 93.50 95 LEU A CA 1
ATOM 717 C C . LEU A 1 95 ? -3.537 -5.503 3.160 1.00 93.50 95 LEU A C 1
ATOM 719 O O . LEU A 1 95 ? -2.823 -5.986 2.283 1.00 93.50 95 LEU A O 1
ATOM 723 N N . GLU A 1 96 ? -4.522 -6.186 3.746 1.00 90.56 96 GLU A N 1
ATOM 724 C CA . GLU A 1 96 ? -4.896 -7.561 3.400 1.00 90.56 96 GLU A CA 1
ATOM 725 C C . GLU A 1 96 ? -5.369 -7.671 1.949 1.00 90.56 96 GLU A C 1
ATOM 727 O O . GLU A 1 96 ? -4.874 -8.509 1.193 1.00 90.56 96 GLU A O 1
ATOM 732 N N . ALA A 1 97 ? -6.292 -6.795 1.537 1.00 91.44 97 ALA A N 1
ATOM 733 C CA . ALA A 1 97 ? -6.835 -6.798 0.183 1.00 91.44 97 ALA A CA 1
ATOM 734 C C . ALA A 1 97 ? -5.739 -6.584 -0.871 1.00 91.44 97 ALA A C 1
ATOM 736 O O . ALA A 1 97 ? -5.661 -7.335 -1.845 1.00 91.44 97 ALA A O 1
ATOM 737 N N . LEU A 1 98 ? -4.865 -5.594 -0.662 1.00 94.62 98 LEU A N 1
ATOM 738 C CA . LEU A 1 98 ? -3.750 -5.309 -1.566 1.00 94.62 98 LEU A CA 1
ATOM 739 C C . LEU A 1 98 ? -2.736 -6.452 -1.589 1.00 94.62 98 LEU A C 1
ATOM 741 O O . LEU A 1 98 ? -2.296 -6.856 -2.662 1.00 94.62 98 LEU A O 1
ATOM 745 N N . THR A 1 99 ? -2.416 -7.021 -0.429 1.00 93.06 99 THR A N 1
ATOM 746 C CA . THR A 1 99 ? -1.494 -8.154 -0.316 1.00 93.06 99 THR A CA 1
ATOM 747 C C . THR A 1 99 ? -1.999 -9.368 -1.094 1.00 93.06 99 THR A C 1
ATOM 749 O O . THR A 1 99 ? -1.247 -9.980 -1.853 1.00 93.06 99 THR A O 1
ATOM 752 N N . GLU A 1 100 ? -3.279 -9.708 -0.953 1.00 91.75 100 GLU A N 1
ATOM 753 C CA . GLU A 1 100 ? -3.906 -10.811 -1.684 1.00 91.75 100 GLU A CA 1
ATOM 754 C C . GLU A 1 100 ? -3.931 -10.551 -3.199 1.00 91.75 100 GLU A C 1
ATOM 756 O O . GLU A 1 100 ? -3.628 -11.444 -3.993 1.00 91.75 100 GLU A O 1
ATOM 761 N N . MET A 1 101 ? -4.238 -9.323 -3.625 1.00 92.44 101 MET A N 1
ATOM 762 C CA . MET A 1 101 ? -4.235 -8.959 -5.046 1.00 92.44 101 MET A CA 1
ATOM 763 C C . MET A 1 101 ? -2.841 -9.049 -5.673 1.00 92.44 101 MET A C 1
ATOM 765 O O . MET A 1 101 ? -2.695 -9.643 -6.743 1.00 92.44 101 MET A O 1
ATOM 769 N N . LEU A 1 102 ? -1.817 -8.528 -4.994 1.00 93.12 102 LEU A N 1
ATOM 770 C CA . LEU A 1 102 ? -0.426 -8.611 -5.446 1.00 93.12 102 LEU A CA 1
ATOM 771 C C . LEU A 1 102 ? 0.036 -10.071 -5.544 1.00 93.12 102 LEU A C 1
ATOM 773 O O . LEU A 1 102 ? 0.605 -10.468 -6.560 1.00 93.12 102 LEU A O 1
ATOM 777 N N . ARG A 1 103 ? -0.300 -10.913 -4.555 1.00 91.38 103 ARG A N 1
ATOM 778 C CA . ARG A 1 103 ? -0.005 -12.358 -4.592 1.00 91.38 103 ARG A CA 1
ATOM 779 C C . ARG A 1 103 ? -0.662 -13.061 -5.779 1.00 91.38 103 ARG A C 1
ATOM 781 O O . ARG A 1 103 ? -0.010 -13.874 -6.430 1.00 91.38 103 ARG A O 1
ATOM 788 N N . ARG A 1 104 ? -1.921 -12.739 -6.105 1.00 92.56 104 ARG A N 1
ATOM 789 C CA . ARG A 1 104 ? -2.618 -13.297 -7.285 1.00 92.56 104 ARG A CA 1
ATOM 790 C C . ARG A 1 104 ? -1.947 -12.920 -8.600 1.00 92.56 104 ARG A C 1
ATOM 792 O O . ARG A 1 104 ? -1.927 -13.731 -9.522 1.00 92.56 104 ARG A O 1
ATOM 799 N N . GLN A 1 105 ? -1.390 -11.715 -8.672 1.00 90.69 105 GLN A N 1
ATOM 800 C CA . GLN A 1 105 ? -0.601 -11.245 -9.811 1.00 90.69 105 GLN A CA 1
ATOM 801 C C . GLN A 1 105 ? 0.865 -11.703 -9.764 1.00 90.69 105 GLN A C 1
ATOM 803 O O . GLN A 1 105 ? 1.642 -11.341 -10.639 1.00 90.69 105 GLN A O 1
ATOM 808 N N . GLN A 1 106 ? 1.240 -12.529 -8.779 1.00 91.69 106 GLN A N 1
ATOM 809 C CA . GLN A 1 106 ? 2.603 -13.028 -8.572 1.00 91.69 106 GLN A CA 1
ATOM 810 C C . GLN A 1 106 ? 3.637 -11.914 -8.346 1.00 91.69 106 GLN A C 1
ATOM 812 O O . GLN A 1 106 ? 4.819 -12.089 -8.635 1.00 91.69 106 GLN A O 1
ATOM 817 N N . ILE A 1 107 ? 3.201 -10.778 -7.799 1.00 92.06 107 ILE A N 1
ATOM 818 C CA . ILE A 1 107 ? 4.083 -9.684 -7.396 1.00 92.06 107 ILE A CA 1
ATOM 819 C C . ILE A 1 107 ? 4.555 -9.971 -5.963 1.00 92.06 107 ILE A C 1
ATOM 821 O O . ILE A 1 107 ? 3.726 -10.020 -5.046 1.00 92.06 107 ILE A O 1
ATOM 825 N N . PRO A 1 108 ? 5.862 -10.193 -5.738 1.00 93.31 108 PRO A N 1
ATOM 826 C CA . PRO A 1 108 ? 6.381 -10.459 -4.407 1.00 93.31 108 PRO A CA 1
ATOM 827 C C . PRO A 1 108 ? 6.344 -9.190 -3.552 1.00 93.31 108 PRO A C 1
ATOM 829 O O . PRO A 1 108 ? 6.564 -8.082 -4.040 1.00 93.31 108 PRO A O 1
ATOM 832 N N . ILE A 1 109 ? 6.098 -9.365 -2.256 1.00 94.31 109 ILE A N 1
ATOM 833 C CA . ILE A 1 109 ? 6.023 -8.284 -1.272 1.00 94.31 109 ILE A CA 1
ATOM 834 C C . ILE A 1 109 ? 7.169 -8.488 -0.292 1.00 94.31 109 ILE A C 1
ATOM 836 O O . ILE A 1 109 ? 7.221 -9.520 0.375 1.00 94.31 109 ILE A O 1
ATOM 840 N N . SER A 1 110 ? 8.069 -7.512 -0.200 1.00 94.25 110 SER A N 1
ATOM 841 C CA . SER A 1 110 ? 9.145 -7.543 0.794 1.00 94.25 110 SER A CA 1
ATOM 842 C C . SER A 1 110 ? 8.599 -7.137 2.161 1.00 94.25 110 SER A C 1
ATOM 844 O O . SER A 1 110 ? 8.809 -7.826 3.163 1.00 94.25 110 SER A O 1
ATOM 846 N N . LYS A 1 111 ? 7.807 -6.060 2.179 1.00 95.12 111 LYS A N 1
ATOM 847 C CA . LYS A 1 111 ? 7.270 -5.454 3.394 1.00 95.12 111 LYS A CA 1
ATOM 848 C C . LYS A 1 111 ? 5.840 -4.967 3.188 1.00 95.12 111 LYS A C 1
ATOM 850 O O . LYS A 1 111 ? 5.558 -4.328 2.181 1.00 95.12 111 LYS A O 1
ATOM 855 N N . ALA A 1 112 ? 4.960 -5.231 4.147 1.00 95.19 112 ALA A N 1
ATOM 856 C CA . ALA A 1 112 ? 3.588 -4.734 4.195 1.00 95.19 112 ALA A CA 1
ATOM 857 C C . ALA A 1 112 ? 3.309 -4.183 5.593 1.00 95.19 112 ALA A C 1
ATOM 859 O O . ALA A 1 112 ? 3.402 -4.916 6.579 1.00 95.19 112 ALA A O 1
ATOM 860 N N . ASP A 1 113 ? 3.001 -2.891 5.674 1.00 94.25 113 ASP A N 1
ATOM 861 C CA . ASP A 1 113 ? 2.882 -2.185 6.945 1.00 94.25 113 ASP A CA 1
ATOM 862 C C . ASP A 1 113 ? 1.838 -1.056 6.902 1.00 94.25 113 ASP A C 1
ATOM 864 O O . ASP A 1 113 ? 1.422 -0.597 5.835 1.00 94.25 113 ASP A O 1
ATOM 868 N N . ILE A 1 114 ? 1.402 -0.599 8.075 1.00 93.81 114 ILE A N 1
ATOM 869 C CA . ILE A 1 114 ? 0.385 0.444 8.232 1.00 93.81 114 ILE A CA 1
ATOM 870 C C . ILE A 1 114 ? 1.045 1.762 8.631 1.00 93.81 114 ILE A C 1
ATOM 872 O O . ILE A 1 114 ? 1.951 1.814 9.459 1.00 93.81 114 ILE A O 1
ATOM 876 N N . GLY A 1 115 ? 0.567 2.853 8.043 1.00 93.88 115 GLY A N 1
ATOM 877 C CA . GLY A 1 115 ? 1.031 4.206 8.311 1.00 93.88 115 GLY A CA 1
ATOM 878 C C . GLY A 1 115 ? 1.684 4.867 7.103 1.00 93.88 115 GLY A C 1
ATOM 879 O O . GLY A 1 115 ? 1.772 4.310 6.010 1.00 93.88 115 GLY A O 1
ATOM 880 N N . HIS A 1 116 ? 2.113 6.110 7.307 1.00 96.81 116 HIS A N 1
ATOM 881 C CA . HIS A 1 116 ? 2.717 6.937 6.265 1.00 96.81 116 HIS A CA 1
ATOM 882 C C . HIS A 1 116 ? 4.041 6.363 5.758 1.00 96.81 116 HIS A C 1
ATOM 884 O O . HIS A 1 116 ? 4.729 5.632 6.472 1.00 96.81 116 HIS A O 1
ATOM 890 N N . VAL A 1 117 ? 4.388 6.710 4.519 1.00 98.12 117 VAL A N 1
ATOM 891 C CA . VAL A 1 117 ? 5.681 6.343 3.934 1.00 98.12 117 VAL A CA 1
ATOM 892 C C . VAL A 1 117 ? 6.765 7.172 4.609 1.00 98.12 117 VAL A C 1
ATOM 894 O O . VAL A 1 117 ? 6.704 8.402 4.607 1.00 98.12 117 VAL A O 1
ATOM 897 N N . THR A 1 118 ? 7.745 6.491 5.189 1.00 98.00 118 THR A N 1
ATOM 898 C CA . THR A 1 118 ? 8.854 7.098 5.928 1.00 98.00 118 THR A CA 1
ATOM 899 C C . THR A 1 118 ? 10.151 7.035 5.133 1.00 98.00 118 THR A C 1
ATOM 901 O O . THR A 1 118 ? 10.303 6.208 4.233 1.00 98.00 118 THR A O 1
ATOM 904 N N . ARG A 1 119 ? 11.143 7.851 5.511 1.00 97.44 119 ARG A N 1
ATOM 905 C CA . ARG A 1 119 ? 12.488 7.780 4.923 1.00 97.44 119 ARG A CA 1
ATOM 906 C C . ARG A 1 119 ? 13.094 6.376 5.007 1.00 97.44 119 ARG A C 1
ATOM 90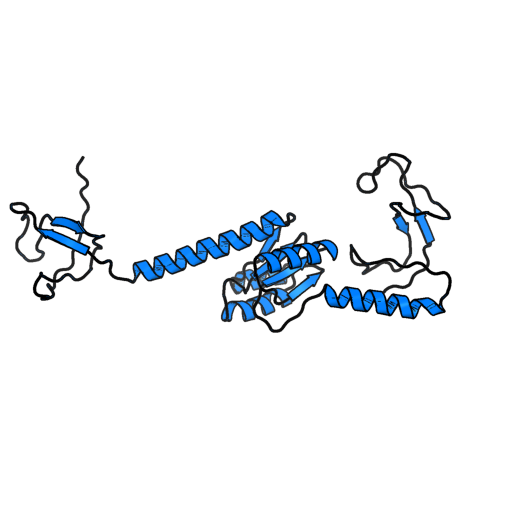8 O O . ARG A 1 119 ? 13.784 5.948 4.090 1.00 97.44 119 ARG A O 1
ATOM 915 N N . ARG A 1 120 ? 12.806 5.629 6.077 1.00 96.19 120 ARG A N 1
ATOM 916 C CA . ARG A 1 120 ? 13.265 4.243 6.233 1.00 96.19 120 ARG A CA 1
ATOM 917 C C . ARG A 1 120 ? 12.705 3.322 5.147 1.00 96.19 120 ARG A C 1
ATOM 919 O O . ARG A 1 120 ? 13.450 2.497 4.634 1.00 96.19 120 ARG A O 1
ATOM 926 N N . ASP A 1 121 ? 11.433 3.480 4.790 1.00 96.69 121 ASP A N 1
ATOM 927 C CA . ASP A 1 121 ? 10.814 2.682 3.726 1.00 96.69 121 ASP A CA 1
ATOM 928 C C . ASP A 1 121 ? 11.503 2.947 2.374 1.00 96.69 121 ASP A C 1
ATOM 930 O O . ASP A 1 121 ? 11.722 2.024 1.596 1.00 96.69 121 ASP A O 1
ATOM 934 N N . VAL A 1 122 ? 11.928 4.190 2.123 1.00 97.25 122 VAL A N 1
ATOM 935 C CA . VAL A 1 122 ? 12.696 4.552 0.920 1.00 97.25 122 VAL A CA 1
ATOM 936 C C . VAL A 1 122 ? 14.085 3.920 0.925 1.00 97.25 122 VAL A C 1
ATOM 938 O O . VAL A 1 122 ? 14.490 3.355 -0.084 1.00 97.25 122 VAL A O 1
ATOM 941 N N . LEU A 1 123 ? 14.798 3.950 2.055 1.00 95.38 123 LEU A N 1
ATOM 942 C CA . LEU A 1 123 ? 16.114 3.308 2.174 1.00 95.38 123 LEU A CA 1
ATOM 943 C C . LEU A 1 123 ? 16.048 1.796 1.912 1.00 95.38 123 LEU A C 1
ATOM 945 O O . LEU A 1 123 ? 16.922 1.243 1.248 1.00 95.38 123 LEU A O 1
ATOM 949 N N . GLU A 1 124 ? 14.998 1.133 2.396 1.00 94.75 124 GLU A N 1
ATOM 950 C CA . GLU A 1 124 ? 14.750 -0.284 2.116 1.00 94.75 124 GLU A CA 1
ATOM 951 C C . GLU A 1 124 ? 14.452 -0.509 0.617 1.00 94.75 124 GLU A C 1
ATOM 953 O O . GLU A 1 124 ? 15.012 -1.422 0.008 1.00 94.75 124 GLU A O 1
ATOM 958 N N . ALA A 1 125 ? 13.667 0.369 -0.020 1.00 95.75 125 ALA A N 1
ATOM 959 C CA . ALA A 1 125 ? 13.406 0.311 -1.462 1.00 95.75 125 ALA A CA 1
ATOM 960 C C . ALA A 1 125 ? 14.670 0.512 -2.320 1.00 95.75 125 ALA A C 1
ATOM 962 O O . ALA A 1 125 ? 14.787 -0.115 -3.374 1.00 95.75 125 ALA A O 1
ATOM 963 N N . ILE A 1 126 ? 15.628 1.339 -1.879 1.00 94.75 126 ILE A N 1
ATOM 964 C CA . ILE A 1 126 ? 16.922 1.524 -2.564 1.00 94.75 126 ILE A CA 1
ATOM 965 C C . ILE A 1 126 ? 17.686 0.203 -2.628 1.00 94.75 126 ILE A C 1
ATOM 967 O O . ILE A 1 126 ? 18.120 -0.192 -3.709 1.00 94.75 126 ILE A O 1
ATOM 971 N N . ALA A 1 127 ? 17.793 -0.506 -1.504 1.00 92.38 127 ALA A N 1
ATOM 972 C CA . ALA A 1 127 ? 18.474 -1.799 -1.460 1.00 92.38 127 ALA A CA 1
ATOM 973 C C . ALA A 1 127 ? 17.794 -2.839 -2.371 1.00 92.38 127 ALA A C 1
ATOM 975 O O . ALA A 1 127 ? 18.461 -3.615 -3.050 1.00 92.38 127 ALA A O 1
ATOM 976 N N . LEU A 1 128 ? 16.459 -2.829 -2.437 1.00 92.50 128 LEU A N 1
ATOM 977 C CA . LEU A 1 128 ? 15.689 -3.722 -3.309 1.00 92.50 128 LEU A CA 1
ATOM 978 C C . LEU A 1 128 ? 15.876 -3.390 -4.800 1.00 92.50 128 LEU A C 1
ATOM 980 O O . LEU A 1 128 ? 15.962 -4.298 -5.630 1.00 92.50 128 LEU A O 1
ATOM 984 N N . LYS A 1 129 ? 15.990 -2.098 -5.135 1.00 92.69 129 LYS A N 1
ATOM 985 C CA . LYS A 1 129 ? 16.198 -1.603 -6.504 1.00 92.69 129 LYS A CA 1
ATOM 986 C C . LYS A 1 129 ? 17.526 -2.059 -7.107 1.00 92.69 129 LYS A C 1
ATOM 988 O O . LYS A 1 129 ? 17.591 -2.230 -8.322 1.00 92.69 129 LYS A O 1
ATOM 993 N N . GLU A 1 130 ? 18.567 -2.252 -6.293 1.00 88.56 130 GLU A N 1
ATOM 994 C CA . GLU A 1 130 ? 19.863 -2.768 -6.763 1.00 88.56 130 GLU A CA 1
ATOM 995 C C . GLU A 1 130 ? 19.748 -4.184 -7.343 1.00 88.56 130 GLU A C 1
ATOM 997 O O . GLU A 1 130 ? 20.458 -4.518 -8.291 1.00 88.56 130 GLU A O 1
ATOM 1002 N N . ASN A 1 131 ? 18.832 -4.996 -6.807 1.00 87.31 131 ASN A N 1
ATOM 1003 C CA . ASN A 1 131 ? 18.586 -6.352 -7.289 1.00 87.31 131 ASN A CA 1
ATOM 1004 C C . ASN A 1 131 ? 17.615 -6.375 -8.472 1.00 87.31 131 ASN A C 1
ATOM 1006 O O . ASN A 1 131 ? 17.878 -7.028 -9.480 1.00 87.31 131 ASN A O 1
ATOM 1010 N N . ASP A 1 132 ? 16.481 -5.690 -8.331 1.00 89.00 132 ASP A N 1
ATOM 1011 C CA . ASP A 1 132 ? 15.465 -5.581 -9.372 1.00 89.00 132 ASP A CA 1
ATOM 1012 C C . ASP A 1 132 ? 14.799 -4.204 -9.298 1.00 89.00 132 ASP A C 1
ATOM 1014 O O . ASP A 1 132 ? 14.084 -3.859 -8.348 1.00 89.00 132 ASP A O 1
ATOM 1018 N N . ARG A 1 133 ? 15.009 -3.414 -10.352 1.00 89.75 133 ARG A N 1
ATOM 1019 C CA . ARG A 1 133 ? 14.466 -2.062 -10.459 1.00 89.75 133 ARG A CA 1
ATOM 1020 C C . ARG A 1 133 ? 12.939 -2.014 -10.432 1.00 89.75 133 ARG A C 1
ATOM 1022 O O . ARG A 1 133 ? 12.406 -0.990 -10.017 1.00 89.75 133 ARG A O 1
ATOM 1029 N N . HIS A 1 134 ? 12.241 -3.063 -10.876 1.00 92.19 134 HIS A N 1
ATOM 1030 C CA . HIS A 1 134 ? 10.775 -3.146 -10.899 1.00 92.19 134 HIS A CA 1
ATOM 1031 C C . HIS A 1 134 ? 10.191 -3.518 -9.532 1.00 92.19 134 HIS A C 1
ATOM 1033 O O . HIS A 1 134 ? 9.009 -3.269 -9.293 1.00 92.19 134 HIS A O 1
ATOM 1039 N N . LEU A 1 135 ? 11.003 -4.081 -8.633 1.00 93.31 135 LEU A N 1
ATOM 1040 C CA . LEU A 1 135 ? 10.599 -4.450 -7.271 1.00 93.31 135 LEU A CA 1
ATOM 1041 C C . LEU A 1 135 ? 11.013 -3.410 -6.225 1.00 93.31 135 LEU A C 1
ATOM 1043 O O . LEU A 1 135 ? 10.333 -3.272 -5.213 1.00 93.31 135 LEU A O 1
ATOM 1047 N N . GLY A 1 136 ? 12.075 -2.641 -6.478 1.00 94.56 136 GLY A N 1
ATOM 1048 C CA . GLY A 1 136 ? 12.528 -1.534 -5.629 1.00 94.56 136 GLY A CA 1
ATOM 1049 C C . GLY A 1 136 ? 11.638 -0.288 -5.687 1.00 94.56 136 GLY A C 1
ATOM 1050 O O . GLY A 1 136 ? 12.103 0.801 -6.027 1.00 94.56 136 GLY A O 1
ATOM 1051 N N . VAL A 1 137 ? 10.348 -0.452 -5.389 1.00 97.06 137 VAL A N 1
ATOM 1052 C CA . VAL A 1 137 ? 9.331 0.608 -5.396 1.00 97.06 137 VAL A CA 1
ATOM 1053 C C . VAL A 1 137 ? 8.431 0.530 -4.164 1.00 97.06 137 VAL A C 1
ATOM 1055 O O . VAL A 1 137 ? 8.333 -0.509 -3.505 1.00 97.06 137 VAL A O 1
ATOM 1058 N N . ILE A 1 138 ? 7.739 1.634 -3.874 1.00 98.06 138 ILE A N 1
ATOM 1059 C CA . ILE A 1 138 ? 6.791 1.729 -2.760 1.00 98.06 138 ILE A CA 1
ATOM 1060 C C . ILE A 1 138 ? 5.375 1.922 -3.307 1.00 98.06 138 ILE A C 1
ATOM 1062 O O . ILE A 1 138 ? 5.125 2.840 -4.087 1.00 98.06 138 ILE A O 1
ATOM 1066 N N . LEU A 1 139 ? 4.443 1.082 -2.864 1.00 98.12 139 LEU A N 1
ATOM 1067 C CA . LEU A 1 139 ? 3.007 1.199 -3.098 1.00 98.12 139 LEU A CA 1
ATOM 1068 C C . LEU A 1 139 ? 2.354 1.789 -1.841 1.00 98.12 139 LEU A C 1
ATOM 1070 O O . LEU A 1 139 ? 2.343 1.167 -0.781 1.00 98.12 139 LEU A O 1
ATOM 1074 N N . ALA A 1 140 ? 1.823 3.001 -1.952 1.00 98.12 140 ALA A N 1
ATOM 1075 C CA . ALA A 1 140 ? 1.238 3.773 -0.864 1.00 98.12 140 ALA A CA 1
ATOM 1076 C C . ALA A 1 140 ? -0.271 3.947 -1.089 1.00 98.12 140 ALA A C 1
ATOM 1078 O O . ALA A 1 140 ? -0.703 4.748 -1.919 1.00 98.12 140 ALA A O 1
ATOM 1079 N N . PHE A 1 141 ? -1.085 3.208 -0.337 1.00 98.00 141 PHE A N 1
ATOM 1080 C CA . PHE A 1 141 ? -2.540 3.264 -0.423 1.00 98.00 141 PHE A CA 1
ATOM 1081 C C . PHE A 1 141 ? -3.137 4.152 0.671 1.00 98.00 141 PHE A C 1
ATOM 1083 O O . PHE A 1 141 ? -2.987 3.869 1.857 1.00 98.00 141 PHE A O 1
ATOM 1090 N N . ASN A 1 142 ? -3.829 5.219 0.266 1.00 96.12 142 ASN A N 1
ATOM 1091 C CA . ASN A 1 142 ? -4.520 6.174 1.141 1.00 96.12 142 ASN A CA 1
ATOM 1092 C C . ASN A 1 142 ? -3.663 6.730 2.303 1.00 96.12 142 ASN A C 1
ATOM 1094 O O . ASN A 1 142 ? -4.173 7.136 3.348 1.00 96.12 142 ASN A O 1
ATOM 1098 N N . VAL A 1 143 ? -2.344 6.798 2.114 1.00 96.94 143 VAL A N 1
ATOM 1099 C CA . VAL A 1 143 ? -1.391 7.333 3.092 1.00 96.94 143 VAL A CA 1
ATOM 1100 C C . VAL A 1 143 ? -0.582 8.475 2.502 1.00 96.94 143 VAL A C 1
ATOM 1102 O O . VAL A 1 143 ? -0.394 8.586 1.293 1.00 96.94 143 VAL A O 1
ATOM 1105 N N . LYS A 1 144 ? -0.092 9.354 3.374 1.00 97.06 144 LYS A N 1
ATOM 1106 C CA . LYS A 1 144 ? 0.825 10.422 2.984 1.00 97.06 144 LYS A CA 1
ATOM 1107 C C . LYS A 1 144 ? 2.244 9.880 2.849 1.00 97.06 144 LYS A C 1
ATOM 1109 O O . LYS A 1 144 ? 2.614 8.919 3.528 1.00 97.06 144 LYS A O 1
ATOM 1114 N N . VAL A 1 145 ? 3.027 10.546 2.013 1.00 97.81 145 VAL A N 1
ATOM 1115 C CA . VAL A 1 145 ? 4.483 10.421 1.992 1.00 97.81 145 VAL A CA 1
ATOM 1116 C C . VAL A 1 145 ? 5.038 11.538 2.869 1.00 97.81 145 VAL A C 1
ATOM 1118 O O . VAL A 1 145 ? 4.566 12.671 2.796 1.00 97.81 145 VAL A O 1
ATOM 1121 N N . LEU A 1 146 ? 5.943 11.209 3.790 1.00 97.75 146 LEU A N 1
ATOM 1122 C CA . LEU A 1 146 ? 6.580 12.222 4.628 1.00 97.75 146 LEU A CA 1
ATOM 1123 C C . LEU A 1 146 ? 7.625 12.998 3.816 1.00 97.75 146 LEU A C 1
ATOM 1125 O O . LEU A 1 146 ? 8.222 12.460 2.889 1.00 97.75 146 LEU A O 1
ATOM 1129 N N . GLN A 1 147 ? 7.864 14.260 4.178 1.00 97.19 147 GLN A N 1
ATOM 1130 C CA . GLN A 1 147 ? 8.732 15.153 3.401 1.00 97.19 147 GLN A CA 1
ATOM 1131 C C . GLN A 1 147 ? 10.162 14.617 3.247 1.00 97.19 147 GLN A C 1
ATOM 1133 O O . GLN A 1 147 ? 10.764 14.745 2.187 1.00 97.19 147 GLN A O 1
ATOM 1138 N N . ASP A 1 148 ? 10.699 14.009 4.304 1.00 96.56 148 ASP A N 1
ATOM 1139 C CA . ASP A 1 148 ? 12.019 13.379 4.312 1.00 96.56 148 ASP A CA 1
ATOM 1140 C C . ASP A 1 148 ? 12.083 12.141 3.407 1.00 96.56 148 ASP A C 1
ATOM 1142 O O . ASP A 1 148 ? 13.127 11.857 2.825 1.00 96.56 148 ASP A O 1
ATOM 1146 N N . ALA A 1 149 ? 10.969 11.422 3.264 1.00 97.62 149 ALA A N 1
ATOM 1147 C CA . ALA A 1 149 ? 10.835 10.307 2.338 1.00 97.62 149 ALA A CA 1
ATOM 1148 C C . ALA A 1 149 ? 10.741 10.781 0.880 1.00 97.62 149 ALA A C 1
ATOM 1150 O O . ALA A 1 149 ? 11.374 10.183 0.016 1.00 97.62 149 ALA A O 1
ATOM 1151 N N . GLU A 1 150 ? 9.996 11.856 0.601 1.00 96.69 150 GLU A N 1
ATOM 1152 C CA . GLU A 1 150 ? 9.918 12.444 -0.746 1.00 96.69 150 GLU A CA 1
ATOM 1153 C C . GLU A 1 150 ? 11.299 12.876 -1.243 1.00 96.69 150 GLU A C 1
ATOM 1155 O O . GLU A 1 150 ? 11.717 12.460 -2.321 1.00 96.69 150 GLU A O 1
ATOM 1160 N N . THR A 1 151 ? 12.039 13.635 -0.427 1.00 97.19 151 THR A N 1
ATOM 1161 C CA . THR A 1 151 ? 13.388 14.095 -0.783 1.00 97.19 151 THR A CA 1
ATOM 1162 C C . THR A 1 151 ? 14.334 12.922 -1.051 1.00 97.19 151 THR A C 1
ATOM 1164 O O . THR A 1 151 ? 14.985 12.881 -2.091 1.00 97.19 151 THR A O 1
ATOM 1167 N N . GLU A 1 152 ? 14.365 11.920 -0.166 1.00 97.50 152 GLU A N 1
ATOM 1168 C CA . GLU A 1 152 ? 15.227 10.743 -0.344 1.00 97.50 152 GLU A CA 1
ATOM 1169 C C . GLU A 1 152 ? 14.846 9.930 -1.596 1.00 97.50 152 GLU A C 1
ATOM 1171 O O . GLU A 1 152 ? 15.714 9.372 -2.274 1.00 97.50 152 GLU A O 1
ATOM 1176 N N . ALA A 1 153 ? 13.553 9.856 -1.926 1.00 97.06 153 ALA A N 1
ATOM 1177 C CA . ALA A 1 153 ? 13.078 9.137 -3.100 1.00 97.06 153 ALA A CA 1
ATOM 1178 C C . ALA A 1 153 ? 13.450 9.855 -4.403 1.00 97.06 153 ALA A C 1
ATOM 1180 O O . ALA A 1 153 ? 13.838 9.193 -5.367 1.00 97.06 153 ALA A O 1
ATOM 1181 N N . GLU A 1 154 ? 13.381 11.187 -4.433 1.00 96.31 154 GLU A N 1
ATOM 1182 C CA . GLU A 1 154 ? 13.826 11.994 -5.573 1.00 96.31 154 GLU A CA 1
ATOM 1183 C C . GLU A 1 154 ? 15.333 11.847 -5.811 1.00 96.31 154 GLU A C 1
ATOM 1185 O O . GLU A 1 154 ? 15.741 11.526 -6.934 1.00 96.31 154 GLU A O 1
ATOM 1190 N N . ASP A 1 155 ? 16.135 11.983 -4.750 1.00 96.00 155 ASP A N 1
ATOM 1191 C CA . ASP A 1 155 ? 17.600 11.913 -4.800 1.00 96.00 155 ASP A CA 1
ATOM 1192 C C . ASP A 1 155 ? 18.108 10.551 -5.307 1.00 96.00 155 ASP A C 1
ATOM 1194 O O . ASP A 1 155 ? 19.084 10.481 -6.056 1.00 96.00 155 ASP A O 1
ATOM 1198 N N . ASN A 1 156 ? 17.422 9.459 -4.950 1.00 94.88 156 ASN A N 1
ATOM 1199 C CA . ASN A 1 156 ? 17.814 8.089 -5.311 1.00 94.88 156 ASN A CA 1
ATOM 1200 C C . ASN A 1 156 ? 16.965 7.479 -6.447 1.00 94.88 156 ASN A C 1
ATOM 1202 O O . ASN A 1 156 ? 17.096 6.294 -6.795 1.00 94.88 156 ASN A O 1
ATOM 1206 N N . HIS A 1 157 ? 16.085 8.281 -7.051 1.00 93.94 157 HIS A N 1
ATOM 1207 C CA . HIS A 1 157 ? 15.166 7.881 -8.118 1.00 93.94 157 HIS A CA 1
ATOM 1208 C C . HIS A 1 157 ? 14.303 6.654 -7.763 1.00 93.94 157 HIS A C 1
ATOM 1210 O O . HIS A 1 157 ? 14.187 5.711 -8.558 1.00 93.94 157 HIS A O 1
ATOM 1216 N N . ILE A 1 158 ? 13.737 6.628 -6.559 1.00 96.81 158 ILE A N 1
ATOM 1217 C CA . ILE A 1 158 ? 12.788 5.604 -6.109 1.00 96.81 158 ILE A CA 1
ATOM 1218 C C . ILE A 1 158 ? 11.377 6.032 -6.490 1.00 96.81 158 ILE A C 1
ATOM 1220 O O . ILE A 1 158 ? 10.947 7.142 -6.183 1.00 96.81 158 ILE A O 1
ATOM 1224 N N . ARG A 1 159 ? 10.629 5.147 -7.158 1.00 96.38 159 ARG A N 1
ATOM 1225 C CA . ARG A 1 159 ? 9.218 5.416 -7.451 1.00 96.38 159 ARG A CA 1
ATOM 1226 C C . ARG A 1 159 ? 8.353 5.093 -6.247 1.00 96.38 159 ARG A C 1
ATOM 1228 O O . ARG A 1 159 ? 8.382 3.978 -5.726 1.00 96.38 159 ARG A O 1
ATOM 1235 N N . ILE A 1 160 ? 7.531 6.067 -5.881 1.00 97.81 160 ILE A N 1
ATOM 1236 C CA . ILE A 1 160 ? 6.446 5.911 -4.924 1.00 97.81 160 ILE A CA 1
ATOM 1237 C C . ILE A 1 160 ? 5.140 6.059 -5.702 1.00 97.81 160 ILE A C 1
ATOM 1239 O O . ILE A 1 160 ? 4.859 7.118 -6.260 1.00 97.81 160 ILE A O 1
ATOM 1243 N N . PHE A 1 161 ? 4.347 4.995 -5.750 1.00 97.81 161 PHE A N 1
ATOM 1244 C CA . PHE A 1 161 ? 3.000 5.024 -6.303 1.00 97.81 161 PHE A CA 1
ATOM 1245 C C . PHE A 1 161 ? 2.041 5.361 -5.168 1.00 97.81 161 PHE A C 1
ATOM 1247 O O . PHE A 1 161 ? 1.969 4.619 -4.193 1.00 97.81 161 PHE A O 1
ATOM 1254 N N . ASN A 1 162 ? 1.338 6.487 -5.266 1.00 96.81 162 ASN A N 1
ATOM 1255 C CA . ASN A 1 162 ? 0.393 6.930 -4.247 1.00 96.81 162 ASN A CA 1
ATOM 1256 C C . ASN A 1 162 ? -1.002 7.057 -4.853 1.00 96.81 162 ASN A C 1
ATOM 1258 O O . ASN A 1 162 ? -1.196 7.832 -5.788 1.00 96.81 162 ASN A O 1
ATOM 1262 N N . ASP A 1 163 ? -1.961 6.311 -4.311 1.00 96.69 163 ASP A N 1
ATOM 1263 C CA . ASP A 1 163 ? -3.353 6.388 -4.741 1.00 96.69 163 ASP A CA 1
ATOM 1264 C C . ASP A 1 163 ? -4.310 6.079 -3.580 1.00 96.69 163 ASP A C 1
ATOM 1266 O O . ASP A 1 163 ? -3.952 5.466 -2.575 1.00 96.69 163 ASP A O 1
ATOM 1270 N N . LYS A 1 164 ? -5.564 6.499 -3.726 1.00 95.06 164 LYS A N 1
ATOM 1271 C CA . LYS A 1 164 ? -6.676 6.181 -2.823 1.00 95.06 164 LYS A CA 1
ATOM 1272 C C . LYS A 1 164 ? -7.554 5.049 -3.360 1.00 95.06 164 LYS A C 1
ATOM 1274 O O . LYS A 1 164 ? -8.470 4.614 -2.666 1.00 95.06 164 LYS A O 1
ATOM 1279 N N . ILE A 1 165 ? -7.311 4.590 -4.590 1.00 94.50 165 ILE A N 1
ATOM 1280 C CA . ILE A 1 165 ? -8.068 3.526 -5.257 1.00 94.50 165 ILE A CA 1
ATOM 1281 C C . ILE A 1 165 ? -7.146 2.330 -5.512 1.00 94.50 165 ILE A C 1
ATOM 1283 O O . ILE A 1 165 ? -6.138 2.448 -6.201 1.00 94.50 165 ILE A O 1
ATOM 1287 N N . ILE A 1 166 ? -7.532 1.158 -4.994 1.00 91.31 166 ILE A N 1
ATOM 1288 C CA . ILE A 1 166 ? -6.728 -0.077 -5.038 1.00 91.31 166 ILE A CA 1
ATOM 1289 C C . ILE A 1 166 ? -6.342 -0.465 -6.473 1.00 91.31 166 ILE A C 1
ATOM 1291 O O . ILE A 1 166 ? -5.171 -0.699 -6.752 1.00 91.31 166 ILE A O 1
ATOM 1295 N N . TYR A 1 167 ? -7.316 -0.509 -7.387 1.00 91.25 167 TYR A N 1
ATOM 1296 C CA . TYR A 1 167 ? -7.070 -0.912 -8.775 1.00 91.25 167 TYR A CA 1
ATOM 1297 C C . TYR A 1 167 ? -6.151 0.070 -9.499 1.00 91.25 167 TYR A C 1
ATOM 1299 O O . TYR A 1 167 ? -5.176 -0.349 -10.102 1.00 91.25 167 TYR A O 1
ATOM 1307 N N . SER A 1 168 ? -6.394 1.374 -9.342 1.00 94.75 168 SER A N 1
ATOM 1308 C CA . SER A 1 168 ? -5.562 2.423 -9.944 1.00 94.75 168 SER A CA 1
ATOM 1309 C C . SER A 1 168 ? -4.099 2.320 -9.505 1.00 94.75 168 SER A C 1
ATOM 1311 O O . SER A 1 168 ? -3.195 2.427 -10.333 1.00 94.75 168 SER A O 1
ATOM 1313 N N . LEU A 1 169 ? -3.857 2.033 -8.221 1.00 95.81 169 LEU A N 1
ATOM 1314 C CA . LEU A 1 169 ? -2.510 1.852 -7.680 1.00 95.81 169 LEU A CA 1
ATOM 1315 C C . LEU A 1 169 ? -1.766 0.694 -8.364 1.00 95.81 169 LEU A C 1
ATOM 1317 O O . LEU A 1 169 ? -0.628 0.858 -8.805 1.00 95.81 169 LEU A O 1
ATOM 1321 N N . ILE A 1 170 ? -2.421 -0.466 -8.458 1.00 93.31 170 ILE A N 1
ATOM 1322 C CA . ILE A 1 170 ? -1.845 -1.678 -9.053 1.00 93.31 170 ILE A CA 1
ATOM 1323 C C . ILE A 1 170 ? -1.682 -1.523 -10.566 1.00 93.31 170 ILE A C 1
ATOM 1325 O O . ILE A 1 170 ? -0.637 -1.885 -11.105 1.00 93.31 170 ILE A O 1
ATOM 1329 N N . ASP A 1 171 ? -2.679 -0.967 -11.250 1.00 93.44 171 ASP A N 1
ATOM 1330 C CA . ASP A 1 171 ? -2.656 -0.773 -12.699 1.00 93.44 171 ASP A CA 1
ATOM 1331 C C . ASP A 1 171 ? -1.542 0.205 -13.088 1.00 93.44 171 ASP A C 1
ATOM 1333 O O . ASP A 1 171 ? -0.772 -0.069 -14.004 1.00 93.44 171 ASP A O 1
ATOM 1337 N N . THR A 1 172 ? -1.381 1.303 -12.340 1.00 96.00 172 THR A N 1
ATOM 1338 C CA . THR A 1 172 ? -0.305 2.280 -12.572 1.00 96.00 172 THR A CA 1
ATOM 1339 C C . THR A 1 172 ? 1.075 1.654 -12.370 1.00 96.00 172 THR A C 1
ATOM 1341 O O . THR A 1 172 ? 1.993 1.914 -13.151 1.00 96.00 172 THR A O 1
ATOM 1344 N N . TYR A 1 173 ? 1.233 0.813 -11.344 1.00 96.31 173 TYR A N 1
ATOM 1345 C CA . TYR A 1 173 ? 2.465 0.055 -11.133 1.00 96.31 173 TYR A CA 1
ATOM 1346 C C . TYR A 1 173 ? 2.731 -0.921 -12.286 1.00 96.31 173 TYR A C 1
ATOM 1348 O O . TYR A 1 173 ? 3.817 -0.913 -12.863 1.00 96.31 173 TYR A O 1
ATOM 1356 N N . THR A 1 174 ? 1.734 -1.724 -12.650 1.00 93.88 174 THR A N 1
ATOM 1357 C CA . THR A 1 174 ? 1.860 -2.771 -13.672 1.00 93.88 174 THR A CA 1
ATOM 1358 C C . THR A 1 174 ? 2.170 -2.166 -15.037 1.00 93.88 174 THR A C 1
ATOM 1360 O O . THR A 1 174 ? 3.118 -2.596 -15.688 1.00 93.88 174 THR A O 1
ATOM 1363 N N . GLN A 1 175 ? 1.457 -1.102 -15.419 1.00 95.25 175 GLN A N 1
ATOM 1364 C CA . GLN A 1 175 ? 1.710 -0.367 -16.657 1.00 95.25 175 GLN A CA 1
ATOM 1365 C C . GLN A 1 175 ? 3.140 0.171 -16.700 1.00 95.25 175 GLN A C 1
ATOM 1367 O O . GLN A 1 175 ? 3.818 0.053 -17.716 1.00 95.25 175 GLN A O 1
ATOM 1372 N N . TRP A 1 176 ? 3.633 0.721 -15.586 1.00 95.38 176 TRP A N 1
ATOM 1373 C CA . TRP A 1 176 ? 5.008 1.199 -15.523 1.00 95.38 176 TRP A CA 1
ATOM 1374 C C . TRP A 1 176 ? 6.033 0.071 -15.721 1.00 95.38 176 TRP A C 1
ATOM 1376 O O . TRP A 1 176 ? 7.018 0.266 -16.435 1.00 95.38 176 TRP A O 1
ATOM 1386 N N . VAL A 1 177 ? 5.814 -1.096 -15.108 1.00 93.75 177 VAL A N 1
ATOM 1387 C CA . VAL A 1 177 ? 6.692 -2.263 -15.290 1.00 93.75 177 VAL A CA 1
ATOM 1388 C C . VAL A 1 177 ? 6.669 -2.744 -16.744 1.00 93.75 177 VAL A C 1
ATOM 1390 O O . VAL A 1 177 ? 7.722 -3.054 -17.299 1.00 93.75 177 VAL A O 1
ATOM 1393 N N . GLU A 1 178 ? 5.495 -2.797 -17.375 1.00 92.31 178 GLU A N 1
ATOM 1394 C CA . GLU A 1 178 ? 5.342 -3.201 -18.777 1.00 92.31 178 GLU A CA 1
ATOM 1395 C C . GLU A 1 178 ? 6.025 -2.225 -19.742 1.00 92.31 178 GLU A C 1
ATOM 1397 O O . GLU A 1 178 ? 6.836 -2.648 -20.568 1.00 92.31 178 GLU A O 1
ATOM 1402 N N . ASP A 1 179 ? 5.760 -0.924 -19.603 1.00 90.75 179 ASP A N 1
ATOM 1403 C CA . ASP A 1 179 ? 6.348 0.124 -20.445 1.00 90.75 179 ASP A CA 1
ATOM 1404 C C . ASP A 1 179 ? 7.875 0.102 -20.381 1.00 90.75 179 ASP A C 1
ATOM 1406 O O . ASP A 1 179 ? 8.571 0.278 -21.386 1.00 90.75 179 ASP A O 1
ATOM 1410 N N . ASP A 1 180 ? 8.409 -0.129 -19.185 1.00 88.19 180 ASP A N 1
ATOM 1411 C CA . ASP A 1 180 ? 9.840 -0.147 -18.966 1.00 88.19 180 ASP A CA 1
ATOM 1412 C C . ASP A 1 180 ? 10.515 -1.400 -19.537 1.00 88.19 180 ASP A C 1
ATOM 1414 O O . ASP A 1 180 ? 11.563 -1.286 -20.177 1.00 88.19 180 ASP A O 1
ATOM 1418 N N . LYS A 1 181 ? 9.883 -2.574 -19.406 1.00 87.12 181 LYS A N 1
ATOM 1419 C CA . LYS A 1 181 ? 10.347 -3.812 -20.055 1.00 87.12 181 LYS A CA 1
ATOM 1420 C C . LYS A 1 181 ? 10.357 -3.679 -21.572 1.00 87.12 181 LYS A C 1
ATOM 1422 O O . LYS A 1 181 ? 11.339 -4.039 -22.214 1.00 87.12 181 LYS A O 1
ATOM 1427 N N . VAL A 1 182 ? 9.306 -3.098 -22.150 1.00 83.69 182 VAL A N 1
ATOM 1428 C CA . VAL A 1 182 ? 9.252 -2.813 -23.591 1.00 83.69 182 VAL A CA 1
ATOM 1429 C C . VAL A 1 182 ? 10.364 -1.838 -23.994 1.00 83.69 182 VAL A C 1
ATOM 1431 O O . VAL A 1 182 ? 10.973 -1.986 -25.055 1.00 83.69 182 VAL A O 1
ATOM 1434 N N . GLY A 1 183 ? 10.666 -0.840 -23.160 1.00 78.81 183 GLY A N 1
ATOM 1435 C CA . GLY A 1 183 ? 11.791 0.073 -23.367 1.00 78.81 183 GLY A CA 1
ATOM 1436 C C . GLY A 1 183 ? 13.146 -0.641 -23.397 1.00 78.81 183 GLY A C 1
ATOM 1437 O O . GLY A 1 183 ? 13.964 -0.369 -24.279 1.00 78.81 183 GLY A O 1
ATOM 1438 N N . GLU A 1 184 ? 13.362 -1.576 -22.474 1.00 75.94 184 GLU A N 1
ATOM 1439 C CA . GLU A 1 184 ? 14.574 -2.394 -22.391 1.00 75.94 184 GLU A CA 1
ATOM 1440 C C . GLU A 1 184 ? 14.706 -3.361 -23.577 1.00 75.94 184 GLU A C 1
ATOM 1442 O O . GLU A 1 184 ? 15.752 -3.433 -24.219 1.00 75.94 184 GLU A O 1
ATOM 1447 N N . GLU A 1 185 ? 13.627 -4.036 -23.971 1.00 74.06 185 GLU A N 1
ATOM 1448 C CA . GLU A 1 185 ? 13.628 -4.878 -25.170 1.00 74.06 185 GLU A CA 1
ATOM 1449 C C . GLU A 1 185 ? 13.956 -4.065 -26.428 1.00 74.06 185 GLU A C 1
ATOM 1451 O O . GLU A 1 185 ? 14.757 -4.484 -27.269 1.00 74.06 185 GLU A O 1
ATOM 1456 N N . ASN A 1 186 ? 13.385 -2.866 -26.551 1.00 73.75 186 ASN A N 1
ATOM 1457 C CA . ASN A 1 186 ? 13.648 -1.981 -27.678 1.00 73.75 186 ASN A CA 1
ATOM 1458 C C . ASN A 1 186 ? 15.092 -1.470 -27.709 1.00 73.75 186 ASN A C 1
ATOM 1460 O O . ASN A 1 186 ? 15.649 -1.331 -28.801 1.00 73.75 186 ASN A O 1
ATOM 1464 N N . SER A 1 187 ? 15.711 -1.190 -26.558 1.00 72.50 187 SER A N 1
ATOM 1465 C CA . SER A 1 187 ? 17.111 -0.755 -26.501 1.00 72.50 187 SER A CA 1
ATOM 1466 C C . SER A 1 187 ? 18.058 -1.895 -26.889 1.00 72.50 187 SER A C 1
ATOM 1468 O O . SER A 1 187 ? 18.933 -1.697 -27.734 1.00 72.50 187 SER A O 1
ATOM 1470 N N . ILE A 1 188 ? 17.797 -3.118 -26.421 1.00 74.19 188 ILE A N 1
ATOM 1471 C CA . ILE A 1 188 ? 18.531 -4.324 -26.833 1.00 74.19 188 ILE A CA 1
ATOM 1472 C C . ILE A 1 188 ? 18.375 -4.564 -28.348 1.00 74.19 188 ILE A C 1
ATOM 1474 O O . ILE A 1 188 ? 19.351 -4.792 -29.068 1.00 74.19 188 ILE A O 1
ATOM 1478 N N . LEU A 1 189 ? 17.154 -4.449 -28.881 1.00 67.56 189 LEU A N 1
ATOM 1479 C CA . LEU A 1 189 ? 16.881 -4.541 -30.323 1.00 67.56 189 LEU A CA 1
ATOM 1480 C C . LEU A 1 189 ? 17.488 -3.380 -31.132 1.00 67.56 189 LEU A C 1
ATOM 1482 O O . LEU A 1 189 ? 17.689 -3.496 -32.349 1.00 67.56 189 LEU A O 1
ATOM 1486 N N . ALA A 1 190 ? 17.755 -2.234 -30.506 1.00 69.56 190 ALA A N 1
ATOM 1487 C CA . ALA A 1 190 ? 18.442 -1.115 -31.139 1.00 69.56 190 ALA A CA 1
ATOM 1488 C C . ALA A 1 190 ? 19.939 -1.411 -31.320 1.00 69.56 190 ALA A C 1
ATOM 1490 O O . ALA A 1 190 ? 20.487 -1.097 -32.382 1.00 69.56 190 ALA A O 1
ATOM 1491 N N . GLU A 1 191 ? 20.567 -2.062 -30.337 1.00 74.06 191 GLU A N 1
ATOM 1492 C CA . GLU A 1 191 ? 21.964 -2.510 -30.401 1.00 74.06 191 GLU A CA 1
ATOM 1493 C C . GLU A 1 191 ? 22.169 -3.664 -31.391 1.00 74.06 191 GLU A C 1
ATOM 1495 O O . GLU A 1 191 ? 23.180 -3.722 -32.101 1.00 74.06 191 GLU A O 1
ATOM 1500 N N . LEU A 1 192 ? 21.190 -4.565 -31.501 1.00 74.31 192 LEU A N 1
ATOM 1501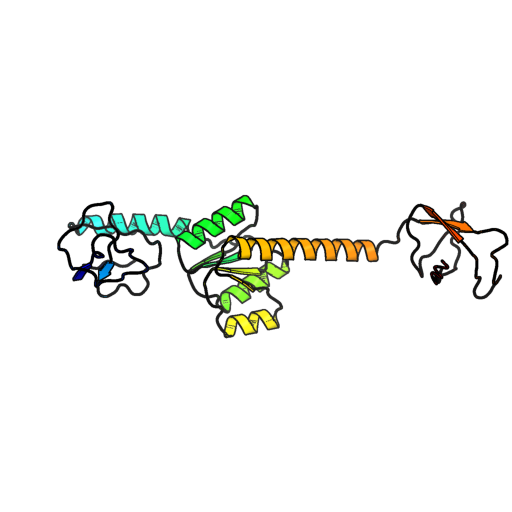 C CA . LEU A 1 192 ? 21.233 -5.654 -32.470 1.00 74.31 192 LEU A CA 1
ATOM 1502 C C . LEU A 1 192 ? 21.142 -5.121 -33.907 1.00 74.31 192 LEU A C 1
ATOM 1504 O O . LEU A 1 192 ? 20.244 -4.367 -34.290 1.00 74.31 192 LEU A O 1
ATOM 1508 N N . THR A 1 193 ? 22.081 -5.559 -34.748 1.00 74.50 193 THR A N 1
ATOM 1509 C CA . THR A 1 193 ? 22.052 -5.236 -36.177 1.00 74.50 193 THR A CA 1
ATOM 1510 C C . THR A 1 193 ? 20.908 -6.005 -36.848 1.00 74.50 193 THR A C 1
ATOM 1512 O O . THR A 1 193 ? 20.951 -7.237 -36.870 1.00 74.50 193 THR A O 1
ATOM 1515 N N . PRO A 1 194 ? 19.895 -5.326 -37.423 1.00 75.69 194 PRO A N 1
ATOM 1516 C CA . PRO A 1 194 ? 18.765 -6.010 -38.034 1.00 75.69 194 PRO A CA 1
ATOM 1517 C C . PRO A 1 194 ? 19.208 -6.801 -39.267 1.00 75.69 194 PRO A C 1
ATOM 1519 O O . PRO A 1 194 ? 20.008 -6.332 -40.082 1.00 75.69 194 PRO A O 1
ATOM 1522 N N . VAL A 1 195 ? 18.654 -8.003 -39.430 1.00 83.31 195 VAL A N 1
ATOM 1523 C CA . VAL A 1 195 ? 18.885 -8.816 -40.627 1.00 83.31 195 VAL A CA 1
ATOM 1524 C C . VAL A 1 195 ? 18.169 -8.160 -41.802 1.00 83.31 195 VAL A C 1
ATOM 1526 O O . VAL A 1 195 ? 16.958 -7.947 -41.768 1.00 83.31 195 VAL A O 1
ATOM 1529 N N . CYS A 1 196 ? 18.923 -7.841 -42.852 1.00 87.00 196 CYS A N 1
ATOM 1530 C CA . CYS A 1 196 ? 18.392 -7.213 -44.052 1.00 87.00 196 CYS A CA 1
ATOM 1531 C C . CYS A 1 196 ? 19.015 -7.815 -45.312 1.00 87.00 196 CYS A C 1
ATOM 1533 O O . CYS A 1 196 ? 20.222 -8.058 -45.380 1.00 87.00 196 CYS A O 1
ATOM 1535 N N . LYS A 1 197 ? 18.181 -8.024 -46.331 1.00 88.12 197 LYS A N 1
ATOM 1536 C CA . LYS A 1 197 ? 18.590 -8.384 -47.687 1.00 88.12 197 LYS A CA 1
ATOM 1537 C C . LYS A 1 197 ? 18.023 -7.350 -48.643 1.00 88.12 197 LYS A C 1
ATOM 1539 O O . LYS A 1 197 ? 16.822 -7.101 -48.656 1.00 88.12 197 LYS A O 1
ATOM 1544 N N . PHE A 1 198 ? 18.884 -6.784 -49.471 1.00 88.81 198 PHE A N 1
ATOM 1545 C CA . PHE A 1 198 ? 18.499 -5.800 -50.470 1.00 88.81 198 PHE A CA 1
ATOM 1546 C C . PHE A 1 198 ? 19.212 -6.065 -51.794 1.00 88.81 198 PHE A C 1
ATOM 1548 O O . PHE A 1 198 ? 20.275 -6.693 -51.841 1.00 88.81 198 PHE A O 1
ATOM 1555 N N . THR A 1 199 ? 18.625 -5.558 -52.871 1.00 89.12 199 THR A N 1
ATOM 1556 C CA . THR A 1 199 ? 19.149 -5.662 -54.231 1.00 89.12 199 THR A CA 1
ATOM 1557 C C . THR A 1 199 ? 19.406 -4.267 -54.795 1.00 89.12 199 THR A C 1
ATOM 1559 O O . THR A 1 199 ? 18.575 -3.369 -54.663 1.00 89.12 199 THR A O 1
ATOM 1562 N N . PHE A 1 200 ? 20.554 -4.075 -55.449 1.00 86.69 200 PHE A N 1
ATOM 1563 C CA . PHE A 1 200 ? 20.854 -2.844 -56.185 1.00 86.69 200 PHE A CA 1
ATOM 1564 C C . PHE A 1 200 ? 19.979 -2.728 -57.437 1.00 86.69 200 PHE A C 1
ATOM 1566 O O . PHE A 1 200 ? 19.860 -3.679 -58.214 1.00 86.69 200 PHE A O 1
ATOM 1573 N N . LEU A 1 201 ? 19.395 -1.552 -57.658 1.00 86.94 201 LEU A N 1
ATOM 1574 C CA . LEU A 1 201 ? 18.565 -1.282 -58.828 1.00 86.94 201 LEU A CA 1
ATOM 1575 C C . LEU A 1 201 ? 19.438 -0.892 -60.029 1.00 86.94 201 LEU A C 1
ATOM 1577 O O . LEU A 1 201 ? 20.242 0.040 -59.971 1.00 86.94 201 LEU A O 1
ATOM 1581 N N . LYS A 1 202 ? 19.268 -1.605 -61.148 1.00 82.19 202 LYS A N 1
ATOM 1582 C CA . LYS A 1 202 ? 19.972 -1.303 -62.405 1.00 82.19 202 LYS A CA 1
ATOM 1583 C C . LYS A 1 202 ? 19.540 0.070 -62.930 1.00 82.19 202 LYS A C 1
ATOM 1585 O O . LYS A 1 202 ? 18.352 0.361 -62.962 1.00 82.19 202 LYS A O 1
ATOM 1590 N N . GLY A 1 203 ? 20.500 0.894 -63.352 1.00 82.25 203 GLY A N 1
ATOM 1591 C CA . GLY A 1 203 ? 20.248 2.250 -63.863 1.00 82.25 203 GLY A CA 1
ATOM 1592 C C . GLY A 1 203 ? 20.107 3.333 -62.785 1.00 82.25 203 GLY A C 1
ATOM 1593 O O . GLY A 1 203 ? 20.169 4.511 -63.110 1.00 82.25 203 GLY A O 1
ATOM 1594 N N . PHE A 1 204 ? 20.010 2.963 -61.504 1.00 83.12 204 PHE A N 1
ATOM 1595 C CA . PHE A 1 204 ? 19.915 3.903 -60.381 1.00 83.12 204 PHE A CA 1
ATOM 1596 C C . PHE A 1 204 ? 21.271 4.077 -59.696 1.00 83.12 204 PHE A C 1
ATOM 1598 O O . PHE A 1 204 ? 21.427 3.858 -58.496 1.00 83.12 204 PHE A O 1
ATOM 1605 N N . ILE A 1 205 ? 22.281 4.432 -60.486 1.00 82.50 205 ILE A N 1
ATOM 1606 C CA . ILE A 1 205 ? 23.641 4.672 -60.010 1.00 82.50 205 ILE A CA 1
ATOM 1607 C C . ILE A 1 205 ? 23.909 6.172 -60.103 1.00 82.50 205 ILE A C 1
ATOM 1609 O O . ILE A 1 205 ? 24.087 6.702 -61.194 1.00 82.50 205 ILE A O 1
ATOM 1613 N N . PHE A 1 206 ? 23.924 6.856 -58.960 1.00 82.81 206 PHE A N 1
ATOM 1614 C CA . PHE A 1 206 ? 24.117 8.308 -58.907 1.00 82.81 206 PHE A CA 1
ATOM 1615 C C . PHE A 1 206 ? 25.594 8.678 -58.780 1.00 82.81 206 PHE A C 1
ATOM 1617 O O . PHE A 1 206 ? 26.039 9.683 -59.328 1.00 82.81 206 PHE A O 1
ATOM 1624 N N . ARG A 1 207 ? 26.368 7.862 -58.054 1.00 78.75 207 ARG A N 1
ATOM 1625 C CA . ARG A 1 207 ? 27.803 8.078 -57.856 1.00 78.75 207 ARG A CA 1
ATOM 1626 C C . ARG A 1 207 ? 28.522 6.752 -57.661 1.00 78.75 207 ARG A C 1
ATOM 1628 O O . ARG A 1 207 ? 28.147 5.971 -56.796 1.00 78.75 207 ARG A O 1
ATOM 1635 N N . ASN A 1 208 ? 29.581 6.523 -58.434 1.00 75.88 208 ASN A N 1
ATOM 1636 C CA . ASN A 1 208 ? 30.307 5.250 -58.420 1.00 75.88 208 ASN A CA 1
ATOM 1637 C C . ASN A 1 208 ? 31.329 5.121 -57.289 1.00 75.88 208 ASN A C 1
ATOM 1639 O O . ASN A 1 208 ? 31.580 4.003 -56.861 1.00 75.88 208 ASN A O 1
ATOM 1643 N N . ASN A 1 209 ? 31.918 6.221 -56.806 1.00 73.88 209 ASN A N 1
ATOM 1644 C CA . ASN A 1 209 ? 32.928 6.178 -55.747 1.00 73.88 209 ASN A CA 1
ATOM 1645 C C . ASN A 1 209 ? 32.974 7.464 -54.899 1.00 73.88 209 ASN A C 1
ATOM 1647 O O . ASN A 1 209 ? 32.701 8.571 -55.371 1.00 73.88 209 ASN A O 1
ATOM 1651 N N . ASN A 1 210 ? 33.385 7.270 -53.642 1.00 71.12 210 ASN A N 1
ATOM 1652 C CA . ASN A 1 210 ? 33.806 8.266 -52.652 1.00 71.12 210 ASN A CA 1
ATOM 1653 C C . ASN A 1 210 ? 32.836 9.444 -52.370 1.00 71.12 210 ASN A C 1
ATOM 1655 O O . ASN A 1 210 ? 33.201 10.586 -52.648 1.00 71.12 210 ASN A O 1
ATOM 1659 N N . PRO A 1 211 ? 31.628 9.227 -51.806 1.00 73.62 211 PRO A N 1
ATOM 1660 C CA . PRO A 1 211 ? 30.999 7.950 -51.469 1.00 73.62 211 PRO A CA 1
ATOM 1661 C C . PRO A 1 211 ? 30.170 7.401 -52.637 1.00 73.62 211 PRO A C 1
ATOM 1663 O O . PRO A 1 211 ? 29.658 8.152 -53.466 1.00 73.62 211 PRO A O 1
ATOM 1666 N N . ALA A 1 212 ? 30.034 6.081 -52.709 1.00 78.31 212 ALA A N 1
ATOM 1667 C CA . ALA A 1 212 ? 29.196 5.454 -53.718 1.00 78.31 212 ALA A CA 1
ATOM 1668 C C . ALA A 1 212 ? 27.707 5.588 -53.337 1.00 78.31 212 ALA A C 1
ATOM 1670 O O . ALA A 1 212 ? 27.338 5.340 -52.189 1.00 78.31 212 ALA A O 1
ATOM 1671 N N . VAL A 1 213 ? 26.863 6.007 -54.282 1.00 82.12 213 VAL A N 1
ATOM 1672 C CA . VAL A 1 213 ? 25.434 6.284 -54.072 1.00 82.12 213 VAL A CA 1
ATOM 1673 C C . VAL A 1 213 ? 24.627 5.511 -55.107 1.00 82.12 213 VAL A C 1
ATOM 1675 O O . VAL A 1 213 ? 24.700 5.789 -56.308 1.00 82.12 213 VAL A O 1
ATOM 1678 N N . PHE A 1 214 ? 23.841 4.551 -54.623 1.00 84.19 214 PHE A N 1
ATOM 1679 C CA . PHE A 1 214 ? 23.049 3.636 -55.438 1.00 84.19 214 PHE A CA 1
ATOM 1680 C C . PHE A 1 214 ? 21.614 3.563 -54.923 1.00 84.19 214 PHE A C 1
ATOM 1682 O O . PHE A 1 214 ? 21.382 3.561 -53.714 1.00 84.19 214 PHE A O 1
ATOM 1689 N N . GLY A 1 215 ? 20.659 3.439 -55.839 1.00 84.25 215 GLY A N 1
ATOM 1690 C CA . GLY A 1 215 ? 19.301 3.031 -55.515 1.00 84.25 215 GLY A CA 1
ATOM 1691 C C . GLY A 1 215 ? 19.270 1.552 -55.140 1.00 84.25 215 GLY A C 1
ATOM 1692 O O . GLY A 1 215 ? 19.826 0.702 -55.841 1.00 84.25 215 GLY A O 1
ATOM 1693 N N . ILE A 1 216 ? 18.602 1.243 -54.037 1.00 87.38 216 ILE A N 1
ATOM 1694 C CA . ILE A 1 216 ? 18.401 -0.122 -53.555 1.00 87.38 216 ILE A CA 1
ATOM 1695 C C . ILE A 1 216 ? 16.911 -0.404 -53.410 1.00 87.38 216 ILE A C 1
ATOM 1697 O O . ILE A 1 216 ? 16.113 0.505 -53.192 1.00 87.38 216 ILE A O 1
ATOM 1701 N N . ARG A 1 217 ? 16.550 -1.682 -53.483 1.00 88.38 217 ARG A N 1
ATOM 1702 C CA . ARG A 1 217 ? 15.263 -2.189 -53.016 1.00 88.38 217 ARG A CA 1
ATOM 1703 C C . ARG A 1 217 ? 15.516 -3.165 -51.880 1.00 88.38 217 ARG A C 1
ATOM 1705 O O . ARG A 1 217 ? 16.289 -4.107 -52.048 1.00 88.38 217 ARG A O 1
ATOM 1712 N N . VAL A 1 218 ? 14.880 -2.930 -50.741 1.00 89.12 218 VAL A N 1
ATOM 1713 C CA . VAL A 1 218 ? 14.904 -3.865 -49.614 1.00 89.12 218 VAL A CA 1
ATOM 1714 C C . VAL A 1 218 ? 13.971 -5.024 -49.951 1.00 89.12 218 VAL A C 1
ATOM 1716 O O . VAL A 1 218 ? 12.791 -4.808 -50.202 1.00 89.12 218 VAL A O 1
ATOM 1719 N N . ASP A 1 219 ? 14.519 -6.236 -50.029 1.00 89.06 219 ASP A N 1
ATOM 1720 C CA . ASP A 1 219 ? 13.759 -7.443 -50.363 1.00 89.06 219 ASP A CA 1
ATOM 1721 C C . ASP A 1 219 ? 13.274 -8.164 -49.091 1.00 89.06 219 ASP A C 1
ATOM 1723 O O . ASP A 1 219 ? 12.213 -8.779 -49.107 1.00 89.06 219 ASP A O 1
ATOM 1727 N N . VAL A 1 220 ? 14.047 -8.113 -47.995 1.00 86.94 220 VAL A N 1
ATOM 1728 C CA . VAL A 1 220 ? 13.704 -8.714 -46.691 1.00 86.94 220 VAL A CA 1
ATOM 1729 C C . VAL A 1 220 ? 14.275 -7.868 -45.553 1.00 86.94 220 VAL A C 1
ATOM 1731 O O . VAL A 1 220 ? 15.446 -7.488 -45.606 1.00 86.94 220 VAL A O 1
ATOM 1734 N N . GLY A 1 221 ? 13.488 -7.667 -44.495 1.00 85.62 221 GLY A N 1
ATOM 1735 C CA . GLY A 1 221 ? 13.928 -7.036 -43.248 1.00 85.62 221 GLY A CA 1
ATOM 1736 C C . GLY A 1 221 ? 14.017 -5.513 -43.319 1.00 85.62 221 GLY A C 1
ATOM 1737 O O . GLY A 1 221 ? 13.467 -4.890 -44.222 1.00 85.62 221 GLY A O 1
ATOM 1738 N N . ASN A 1 222 ? 14.717 -4.917 -42.352 1.00 82.06 222 ASN A N 1
ATOM 1739 C CA . ASN A 1 222 ? 14.850 -3.466 -42.216 1.00 82.06 222 ASN A CA 1
ATOM 1740 C C . ASN A 1 222 ? 16.319 -3.054 -42.294 1.00 82.06 222 ASN A C 1
ATOM 1742 O O . ASN A 1 222 ? 17.157 -3.554 -41.547 1.00 82.06 222 ASN A O 1
ATOM 1746 N N . LEU A 1 223 ? 16.639 -2.122 -43.193 1.00 81.19 223 LEU A N 1
ATOM 1747 C CA . LEU A 1 223 ? 17.991 -1.589 -43.336 1.00 81.19 223 LEU A CA 1
ATOM 1748 C C . LEU A 1 223 ? 18.181 -0.359 -42.440 1.00 81.19 223 LEU A C 1
ATOM 1750 O O . LEU A 1 223 ? 17.457 0.624 -42.586 1.00 81.19 223 LEU A O 1
ATOM 1754 N N . ARG A 1 224 ? 19.176 -0.385 -41.547 1.00 77.50 224 ARG A N 1
ATOM 1755 C CA . ARG A 1 224 ? 19.568 0.775 -40.726 1.00 77.50 224 ARG A CA 1
ATOM 1756 C C . ARG A 1 224 ? 20.825 1.445 -41.282 1.00 77.50 224 ARG A C 1
ATOM 1758 O O . ARG A 1 224 ? 21.665 0.807 -41.918 1.00 77.50 224 ARG A O 1
ATOM 1765 N N . GLN A 1 225 ? 20.950 2.750 -41.046 1.00 79.06 225 GLN A N 1
ATOM 1766 C CA . GLN A 1 225 ? 22.149 3.497 -41.422 1.00 79.06 225 GLN A CA 1
ATOM 1767 C C . GLN A 1 225 ? 23.370 3.005 -40.641 1.00 79.06 225 GLN A C 1
ATOM 1769 O O . GLN A 1 225 ? 23.243 2.476 -39.540 1.00 79.06 225 GLN A O 1
ATOM 1774 N N . LYS A 1 226 ? 24.564 3.216 -41.206 1.00 75.31 226 LYS A N 1
ATOM 1775 C CA . LYS A 1 226 ? 25.858 2.863 -40.590 1.00 75.31 226 LYS A CA 1
ATOM 1776 C C . LYS A 1 226 ? 26.040 1.367 -40.259 1.00 75.31 226 LYS A C 1
ATOM 1778 O O . LYS A 1 226 ? 26.991 1.011 -39.570 1.00 75.31 226 LYS A O 1
ATOM 1783 N N . VAL A 1 227 ? 25.193 0.493 -40.801 1.00 78.06 227 VAL A N 1
ATOM 1784 C CA . VAL A 1 227 ? 25.319 -0.964 -40.674 1.00 78.06 227 VAL A CA 1
ATOM 1785 C C . VAL A 1 227 ? 26.267 -1.516 -41.750 1.00 78.06 227 VAL A C 1
ATOM 1787 O O . VAL A 1 227 ? 26.114 -1.161 -42.924 1.00 78.06 227 VAL A O 1
ATOM 1790 N N . PRO A 1 228 ? 27.235 -2.385 -41.397 1.00 78.31 228 PRO A N 1
ATOM 1791 C CA . PRO A 1 228 ? 28.057 -3.073 -42.385 1.00 78.31 228 PRO A CA 1
ATOM 1792 C C . PRO A 1 228 ? 27.226 -4.105 -43.154 1.00 78.31 228 PRO A C 1
ATOM 1794 O O . PRO A 1 228 ? 26.405 -4.814 -42.579 1.00 78.31 228 PRO A O 1
ATOM 1797 N N . PHE A 1 229 ? 27.485 -4.251 -44.450 1.00 82.94 229 PHE A N 1
ATOM 1798 C CA . PHE A 1 229 ? 26.847 -5.276 -45.273 1.00 82.94 229 PHE A CA 1
ATOM 1799 C C . PHE A 1 229 ? 27.883 -6.108 -46.029 1.00 82.94 229 PHE A C 1
ATOM 1801 O O . PHE A 1 229 ? 29.044 -5.725 -46.201 1.00 82.94 229 PHE A O 1
ATOM 1808 N N . MET A 1 230 ? 27.461 -7.288 -46.473 1.00 87.12 230 MET A N 1
ATOM 1809 C CA . MET A 1 230 ? 28.292 -8.226 -47.219 1.00 87.12 230 MET A CA 1
ATOM 1810 C C . MET A 1 230 ? 27.618 -8.616 -48.529 1.00 87.12 230 MET A C 1
ATOM 1812 O O . MET A 1 230 ? 26.397 -8.546 -48.667 1.00 87.12 230 MET A O 1
ATOM 1816 N N . ASN A 1 231 ? 28.418 -9.029 -49.508 1.00 85.88 231 ASN A N 1
ATOM 1817 C CA . ASN A 1 231 ? 27.878 -9.622 -50.726 1.00 85.88 231 ASN A CA 1
ATOM 1818 C C . ASN A 1 231 ? 27.430 -11.080 -50.484 1.00 85.88 231 ASN A C 1
ATOM 1820 O O . ASN A 1 231 ? 27.668 -11.656 -49.424 1.00 85.88 231 ASN A O 1
ATOM 1824 N N . LYS A 1 232 ? 26.827 -11.713 -51.498 1.00 86.88 232 LYS A N 1
ATOM 1825 C CA . LYS A 1 232 ? 26.348 -13.111 -51.425 1.00 86.88 232 LYS A CA 1
ATOM 1826 C C . LYS A 1 232 ? 27.435 -14.149 -51.092 1.00 86.88 232 LYS A C 1
ATOM 1828 O O . LYS A 1 232 ? 27.094 -15.266 -50.734 1.00 86.88 232 LYS A O 1
ATOM 1833 N N . ILE A 1 233 ? 28.712 -13.794 -51.232 1.00 87.19 233 ILE A N 1
ATOM 1834 C CA . ILE A 1 233 ? 29.877 -14.665 -51.002 1.00 87.19 233 ILE A CA 1
ATOM 1835 C C . ILE A 1 233 ? 30.451 -14.425 -49.586 1.00 87.19 233 ILE A C 1
ATOM 1837 O O . ILE A 1 233 ? 31.470 -14.990 -49.211 1.00 87.19 233 ILE A O 1
ATOM 1841 N N . GLY A 1 234 ? 29.822 -13.566 -48.775 1.00 81.31 234 GLY A N 1
ATOM 1842 C CA . GLY A 1 234 ? 30.265 -13.261 -47.412 1.00 81.31 234 GLY A CA 1
ATOM 1843 C C . GLY A 1 234 ? 31.402 -12.239 -47.329 1.00 81.31 234 GLY A C 1
ATOM 1844 O O . GLY A 1 234 ? 31.904 -11.954 -46.242 1.00 81.31 234 GLY A O 1
ATOM 1845 N N . LYS A 1 235 ? 31.810 -11.628 -48.451 1.00 85.00 235 LYS A N 1
ATOM 1846 C CA . LYS A 1 235 ? 32.818 -10.562 -48.435 1.00 85.00 235 LYS A CA 1
ATOM 1847 C C . LYS A 1 235 ? 32.184 -9.279 -47.900 1.00 85.00 235 LYS A C 1
ATOM 1849 O O . LYS A 1 235 ? 31.290 -8.719 -48.542 1.00 85.00 235 LYS A O 1
ATOM 1854 N N . LYS A 1 236 ? 32.668 -8.810 -46.743 1.00 78.12 236 LYS A N 1
ATOM 1855 C CA . LYS A 1 236 ? 32.295 -7.512 -46.161 1.00 78.12 236 LYS A CA 1
ATOM 1856 C C . LYS A 1 236 ? 32.680 -6.388 -47.120 1.00 78.12 236 LYS A C 1
ATOM 1858 O O . LYS A 1 236 ? 33.816 -6.329 -47.593 1.00 78.12 236 LYS A O 1
ATOM 1863 N N . LEU A 1 237 ? 31.734 -5.502 -47.403 1.00 72.62 237 LEU A N 1
ATOM 1864 C CA . LEU A 1 237 ? 31.978 -4.278 -48.154 1.00 72.62 237 LEU A CA 1
ATOM 1865 C C . LEU A 1 237 ? 32.096 -3.136 -47.141 1.00 72.62 237 LEU A C 1
ATOM 1867 O O . LEU A 1 237 ? 31.204 -2.938 -46.321 1.00 72.62 237 LEU A O 1
ATOM 1871 N N . VAL A 1 238 ? 33.215 -2.406 -47.166 1.00 55.25 238 VAL A N 1
ATOM 1872 C CA . VAL A 1 238 ? 33.490 -1.272 -46.262 1.00 55.25 238 VAL A CA 1
ATOM 1873 C C . VAL A 1 238 ? 32.750 -0.036 -46.780 1.00 55.25 238 VAL A C 1
ATOM 1875 O O . VAL A 1 238 ? 33.342 0.919 -47.269 1.00 55.25 238 VAL A O 1
ATOM 1878 N N . LEU A 1 239 ? 31.425 -0.098 -46.779 1.00 59.06 239 LEU A N 1
ATOM 1879 C CA . LEU A 1 239 ? 30.557 0.997 -47.185 1.00 59.06 239 LEU A CA 1
ATOM 1880 C C . LEU A 1 239 ? 29.516 1.172 -46.087 1.00 59.06 239 LEU A C 1
ATOM 1882 O O . LEU A 1 239 ? 28.758 0.255 -45.784 1.00 59.06 239 LEU A O 1
ATOM 1886 N N . TYR A 1 240 ? 29.491 2.350 -45.476 1.00 57.66 240 TYR A N 1
ATOM 1887 C CA . TYR A 1 240 ? 28.422 2.724 -44.562 1.00 57.66 240 TYR A CA 1
ATOM 1888 C C . TYR A 1 240 ? 27.254 3.242 -45.390 1.00 57.66 240 TYR A C 1
ATOM 1890 O O . TYR A 1 240 ? 27.410 4.164 -46.192 1.00 57.66 240 TYR A O 1
ATOM 1898 N N . ILE A 1 241 ? 26.080 2.648 -45.206 1.00 61.94 241 ILE A N 1
ATOM 1899 C CA . ILE A 1 241 ? 24.870 3.122 -45.872 1.00 61.94 241 ILE A CA 1
ATOM 1900 C C . ILE A 1 241 ? 24.395 4.376 -45.147 1.00 61.94 241 ILE A C 1
ATOM 1902 O O . ILE A 1 241 ? 24.101 4.338 -43.950 1.00 61.94 241 ILE A O 1
ATOM 1906 N N . ASN A 1 242 ? 24.313 5.480 -45.885 1.00 56.44 242 ASN A N 1
ATOM 1907 C CA . ASN A 1 242 ? 23.602 6.673 -45.458 1.00 56.44 242 ASN A CA 1
ATOM 1908 C C . ASN A 1 242 ? 22.294 6.732 -46.254 1.00 56.44 242 ASN A C 1
ATOM 1910 O O . ASN A 1 242 ? 22.295 6.996 -47.456 1.00 56.44 242 ASN A O 1
ATOM 1914 N N . CYS A 1 243 ? 21.194 6.353 -45.607 1.00 55.38 243 CYS A N 1
ATOM 1915 C CA . CYS A 1 243 ? 19.898 6.205 -46.252 1.00 55.38 243 CYS A CA 1
ATOM 1916 C C . CYS A 1 243 ? 19.081 7.476 -46.019 1.00 55.38 243 CYS A C 1
ATOM 1918 O O . CYS A 1 243 ? 18.446 7.613 -44.975 1.00 55.38 243 CYS A O 1
ATOM 1920 N N . ASN A 1 244 ? 19.083 8.390 -46.990 1.00 51.72 244 ASN A N 1
ATOM 1921 C CA . ASN A 1 244 ? 18.056 9.424 -47.066 1.00 51.72 244 ASN A CA 1
ATOM 1922 C C . ASN A 1 244 ? 16.822 8.797 -47.715 1.00 51.72 244 ASN A C 1
ATOM 1924 O O . ASN A 1 244 ? 16.807 8.559 -48.923 1.00 51.72 244 ASN A O 1
ATOM 1928 N N . MET A 1 245 ? 15.795 8.509 -46.913 1.00 41.78 245 MET A N 1
ATOM 1929 C CA . MET A 1 245 ? 14.479 8.167 -47.444 1.00 41.78 245 MET A CA 1
ATOM 1930 C C . MET A 1 245 ? 13.890 9.412 -48.115 1.00 41.78 245 MET A C 1
ATOM 1932 O O . MET A 1 245 ? 13.207 10.208 -47.482 1.00 41.78 245 MET A O 1
ATOM 1936 N N . MET A 1 246 ? 14.149 9.592 -49.410 1.00 36.75 246 MET A N 1
ATOM 1937 C CA . MET A 1 246 ? 13.237 10.366 -50.245 1.00 36.75 246 MET A CA 1
ATOM 1938 C C . MET A 1 246 ? 12.044 9.464 -50.547 1.00 36.75 246 MET A C 1
ATOM 1940 O O . MET A 1 246 ? 12.024 8.762 -51.555 1.00 36.75 246 MET A O 1
ATOM 1944 N N . ALA A 1 247 ? 11.060 9.471 -49.649 1.00 32.22 247 ALA A N 1
ATOM 1945 C CA . ALA A 1 247 ? 9.703 9.126 -50.031 1.00 32.22 247 ALA A CA 1
ATOM 1946 C C . ALA A 1 247 ? 9.272 10.167 -51.073 1.00 32.22 247 ALA A C 1
ATOM 1948 O O . ALA A 1 247 ? 8.989 11.317 -50.739 1.00 32.22 247 ALA A O 1
ATOM 1949 N N . LYS A 1 248 ? 9.325 9.798 -52.352 1.00 29.39 248 LYS A N 1
ATOM 1950 C CA . LYS A 1 248 ? 8.573 10.507 -53.383 1.00 29.39 248 LYS A CA 1
ATOM 1951 C C . LYS A 1 248 ? 7.238 9.787 -53.545 1.00 29.39 248 LYS A C 1
ATOM 1953 O O . LYS A 1 248 ? 7.229 8.562 -53.625 1.00 29.39 248 LYS A O 1
ATOM 1958 N N . GLN A 1 249 ? 6.191 10.612 -53.495 1.00 30.73 249 GLN A N 1
ATOM 1959 C CA . GLN A 1 249 ? 4.770 10.339 -53.731 1.00 30.73 249 GLN A CA 1
ATOM 1960 C C . GLN A 1 249 ? 4.511 9.316 -54.834 1.00 30.73 249 GLN A C 1
ATOM 1962 O O . GLN A 1 249 ? 5.239 9.361 -55.853 1.00 30.73 249 GLN A O 1
#